Protein AF-A0A0K2JAS0-F1 (afdb_monomer_lite)

Secondary structure (DSSP, 8-state):
-HHHHHHHHHHHHHHHHHHHHHHHHHHHHHHTT-HHHHHHHHHHHHHH-THHHHT--HHHHHHHHHHHHHHHHHHHHHHHHS-HHHHHHHHHHHHHHHHHHHT-GGGGGT--TTTS--HHHHHHHHHHHHHHHHHHHHHTT-TTHHHHHHHHHHHHHHHHHHHTS--SSS-HHHHHHHHHHHHHHHHHHHHHHHHH-

Structure (mmCIF, N/CA/C/O backbone):
data_AF-A0A0K2JAS0-F1
#
_entry.id   AF-A0A0K2JAS0-F1
#
loop_
_atom_site.group_PDB
_atom_site.id
_atom_site.type_symbol
_atom_site.label_atom_id
_atom_si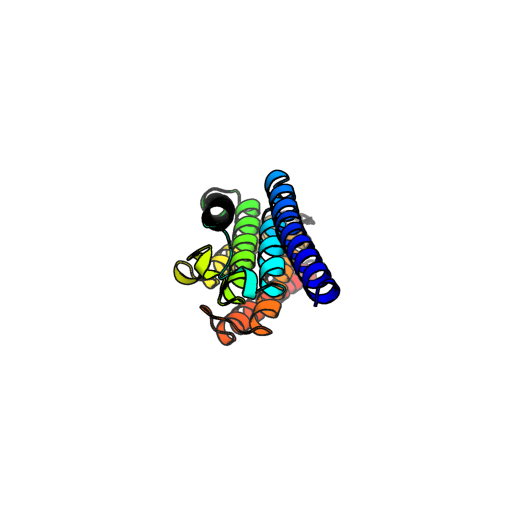te.label_alt_id
_atom_site.label_comp_id
_atom_site.label_asym_id
_atom_site.label_entity_id
_atom_site.label_seq_id
_atom_site.pdbx_PDB_ins_code
_atom_site.Cartn_x
_atom_site.Cartn_y
_atom_site.Cartn_z
_atom_site.occupancy
_atom_site.B_iso_or_equiv
_atom_site.auth_seq_id
_atom_site.auth_comp_id
_atom_site.auth_asym_id
_atom_site.auth_atom_id
_atom_site.pdbx_PDB_model_num
ATOM 1 N N . MET A 1 1 ? -15.726 -18.376 45.178 1.00 48.34 1 MET A N 1
ATOM 2 C CA . MET A 1 1 ? -16.004 -17.148 44.386 1.00 48.34 1 MET A CA 1
ATOM 3 C C . MET A 1 1 ? -14.850 -16.141 44.365 1.00 48.34 1 MET A C 1
ATOM 5 O O . MET A 1 1 ? -14.506 -15.683 43.282 1.00 48.34 1 MET A O 1
ATOM 9 N N . LEU A 1 2 ? -14.197 -15.838 45.497 1.00 49.62 2 LEU A N 1
ATOM 10 C CA . LEU A 1 2 ? -13.133 -14.818 45.586 1.00 49.62 2 LEU A CA 1
ATOM 11 C C . LEU A 1 2 ? -11.928 -15.048 44.638 1.00 49.62 2 LEU A C 1
ATOM 13 O O . LEU A 1 2 ? -11.416 -14.098 44.053 1.00 49.62 2 LEU A O 1
ATOM 17 N N . ASN A 1 3 ? -11.516 -16.304 44.415 1.00 57.84 3 ASN A N 1
ATOM 18 C CA . ASN A 1 3 ? -10.406 -16.638 43.505 1.00 57.84 3 ASN A CA 1
ATOM 19 C C . ASN A 1 3 ? -10.750 -16.501 42.011 1.00 57.84 3 ASN A C 1
ATOM 21 O O . ASN A 1 3 ? -9.871 -16.179 41.217 1.00 57.84 3 ASN A O 1
ATOM 25 N N . HIS A 1 4 ? -12.013 -16.702 41.621 1.00 54.78 4 HIS A N 1
ATOM 26 C CA . HIS A 1 4 ? -12.454 -16.481 40.238 1.00 54.78 4 HIS A CA 1
ATOM 27 C C . HIS A 1 4 ? -12.547 -14.987 39.915 1.00 54.78 4 HIS A C 1
ATOM 29 O O . HIS A 1 4 ? -12.099 -14.568 38.852 1.00 54.78 4 HIS A O 1
ATOM 35 N N . LEU A 1 5 ? -13.039 -14.177 40.859 1.00 58.44 5 LEU A N 1
ATOM 36 C CA . LEU A 1 5 ? -13.116 -12.723 40.715 1.00 58.44 5 LEU A CA 1
ATOM 37 C C . LEU A 1 5 ? -11.718 -12.083 40.637 1.00 58.44 5 LEU A C 1
ATOM 39 O O . LEU A 1 5 ? -11.474 -11.255 39.766 1.00 58.44 5 LEU A O 1
ATOM 43 N N . LYS A 1 6 ? -10.764 -12.528 41.470 1.00 51.03 6 LYS A N 1
ATOM 44 C CA . LYS A 1 6 ? -9.360 -12.078 41.403 1.00 51.03 6 LYS A CA 1
ATOM 45 C C . LYS A 1 6 ? -8.682 -12.449 40.079 1.00 51.03 6 LYS A C 1
ATOM 47 O O . LYS A 1 6 ? -8.005 -11.607 39.498 1.00 51.03 6 LYS A O 1
ATOM 52 N N . LYS A 1 7 ? -8.895 -13.670 39.569 1.00 51.53 7 LYS A N 1
ATOM 53 C CA . LYS A 1 7 ? -8.383 -14.091 38.250 1.00 51.53 7 LYS A CA 1
ATOM 54 C C . LYS A 1 7 ? -9.006 -13.288 37.104 1.00 51.53 7 LYS A C 1
ATOM 56 O O . LYS A 1 7 ? -8.285 -12.903 36.193 1.00 51.53 7 LYS A O 1
ATOM 61 N N . ALA A 1 8 ? -10.305 -12.993 37.169 1.00 61.09 8 ALA A N 1
ATOM 62 C CA . ALA A 1 8 ? -10.992 -12.175 36.171 1.00 61.09 8 ALA A CA 1
ATOM 63 C C . ALA A 1 8 ? -10.500 -10.717 36.173 1.00 61.09 8 ALA A C 1
ATOM 65 O O . ALA A 1 8 ? -10.225 -10.168 35.113 1.00 61.09 8 ALA A O 1
ATOM 66 N N . ILE A 1 9 ? -10.310 -10.108 37.349 1.00 63.00 9 ILE A N 1
ATOM 67 C CA . ILE A 1 9 ? -9.763 -8.746 37.482 1.00 63.00 9 ILE A CA 1
ATOM 68 C C . ILE A 1 9 ? -8.321 -8.681 36.964 1.00 63.00 9 ILE A C 1
ATOM 70 O O . ILE A 1 9 ? -7.977 -7.761 36.224 1.00 63.00 9 ILE A O 1
ATOM 74 N N . LEU A 1 10 ? -7.491 -9.676 37.295 1.00 51.66 10 LEU A N 1
ATOM 75 C CA . LEU A 1 10 ? -6.112 -9.757 36.818 1.00 51.66 10 LEU A CA 1
ATOM 76 C C . LEU A 1 10 ? -6.061 -9.927 35.291 1.00 51.66 10 LEU A C 1
ATOM 78 O O . LEU A 1 10 ? -5.318 -9.219 34.619 1.00 51.66 10 LEU A O 1
ATOM 82 N N . PHE A 1 11 ? -6.908 -10.795 34.731 1.00 55.78 11 PHE A N 1
ATOM 83 C CA . PHE A 1 11 ? -7.045 -10.979 33.284 1.00 55.78 11 PHE A CA 1
ATOM 84 C C . PHE A 1 11 ? -7.525 -9.700 32.577 1.00 55.78 11 PHE A C 1
ATOM 86 O O . PHE A 1 11 ? -6.988 -9.338 31.533 1.00 55.78 11 PHE A O 1
ATOM 93 N N . CYS A 1 12 ? -8.472 -8.964 33.168 1.00 53.50 12 CYS A N 1
ATOM 94 C CA . CYS A 1 12 ? -8.924 -7.669 32.656 1.00 53.50 12 CYS A CA 1
ATOM 95 C C . CYS A 1 12 ? -7.821 -6.600 32.696 1.00 53.50 12 CYS A C 1
ATOM 97 O O . CYS A 1 12 ? -7.673 -5.863 31.724 1.00 53.50 12 CYS A O 1
ATOM 99 N N . LEU A 1 13 ? -7.024 -6.531 33.769 1.00 49.91 13 LEU A N 1
ATOM 100 C CA . LEU A 1 13 ? -5.880 -5.617 33.873 1.00 49.91 13 LEU A CA 1
ATOM 101 C C . LEU A 1 13 ? -4.808 -5.943 32.824 1.00 49.91 13 LEU A C 1
ATOM 103 O O . LEU A 1 13 ? -4.402 -5.050 32.083 1.00 49.91 13 LEU A O 1
ATOM 107 N N . PHE A 1 14 ? -4.425 -7.215 32.669 1.00 44.94 14 PHE A N 1
ATOM 108 C CA . PHE A 1 14 ? -3.507 -7.640 31.603 1.00 44.94 14 PHE A CA 1
ATOM 109 C C . PHE A 1 14 ? -4.054 -7.310 30.207 1.00 44.94 14 PHE A C 1
ATOM 111 O O . PHE A 1 14 ? -3.329 -6.783 29.366 1.00 44.94 14 PHE A O 1
ATOM 118 N N . ALA A 1 15 ? -5.352 -7.514 29.976 1.00 49.88 15 ALA A N 1
ATOM 119 C CA . ALA A 1 15 ? -6.003 -7.164 28.717 1.00 49.88 15 ALA A CA 1
ATOM 120 C C . ALA A 1 15 ? -6.113 -5.647 28.467 1.00 49.88 15 ALA A C 1
ATOM 122 O O . ALA A 1 15 ? -6.469 -5.261 27.355 1.00 49.88 15 ALA A O 1
ATOM 123 N N . ILE A 1 16 ? -5.875 -4.784 29.463 1.00 48.84 16 ILE A N 1
ATOM 124 C CA . ILE A 1 16 ? -5.769 -3.323 29.295 1.00 48.84 16 ILE A CA 1
ATOM 125 C C . ILE A 1 16 ? -4.317 -2.932 28.974 1.00 48.84 16 ILE A C 1
ATOM 127 O O . ILE A 1 16 ? -4.107 -2.144 28.054 1.00 48.84 16 ILE A O 1
ATOM 131 N N . PHE A 1 17 ? -3.326 -3.539 29.639 1.00 49.31 17 PHE A N 1
ATOM 132 C CA . PHE A 1 17 ? -1.896 -3.313 29.360 1.00 49.31 17 PHE A CA 1
ATOM 133 C C . PHE A 1 17 ? -1.468 -3.756 27.950 1.00 49.31 17 PHE A C 1
ATOM 135 O O . PHE A 1 17 ? -0.594 -3.142 27.339 1.00 49.31 17 PHE A O 1
ATOM 142 N N . ILE A 1 18 ? -2.093 -4.798 27.395 1.00 54.06 18 ILE A N 1
ATOM 143 C CA . ILE A 1 18 ? -1.781 -5.268 26.034 1.00 54.06 18 ILE A CA 1
ATOM 144 C C . ILE A 1 18 ? -2.256 -4.259 24.970 1.00 54.06 18 ILE A C 1
ATOM 146 O O . ILE A 1 18 ? -1.552 -4.044 23.983 1.00 54.06 18 ILE A O 1
ATOM 150 N N . VAL A 1 19 ? -3.398 -3.588 25.195 1.00 57.75 19 VAL A N 1
ATOM 151 C CA . VAL A 1 19 ? -3.925 -2.545 24.289 1.00 57.75 19 VAL A CA 1
ATOM 152 C C . VAL A 1 19 ? -2.960 -1.370 24.202 1.00 57.75 19 VAL A C 1
ATOM 154 O O . VAL A 1 19 ? -2.642 -0.908 23.108 1.00 57.75 19 VAL A O 1
ATOM 157 N N . SER A 1 20 ? -2.480 -0.898 25.357 1.00 65.62 20 SER A N 1
ATOM 158 C CA . SER A 1 20 ? -1.577 0.249 25.401 1.00 65.62 20 SER A CA 1
ATOM 159 C C . SER A 1 20 ? -0.238 -0.076 24.748 1.00 65.62 20 SER A C 1
ATOM 161 O O . SER A 1 20 ? 0.267 0.744 23.995 1.00 65.62 20 SER A O 1
ATOM 163 N N . CYS A 1 21 ? 0.299 -1.284 24.946 1.00 77.56 21 CYS A N 1
ATOM 164 C CA . CYS A 1 21 ? 1.611 -1.653 24.416 1.00 77.56 21 CYS A CA 1
ATOM 165 C C . CYS A 1 21 ? 1.645 -1.738 22.879 1.00 77.56 21 CYS A C 1
ATOM 167 O O . CYS A 1 21 ? 2.598 -1.273 22.256 1.00 77.56 21 CYS A O 1
ATOM 169 N N . ALA A 1 22 ? 0.624 -2.320 22.238 1.00 83.31 22 ALA A N 1
ATOM 170 C CA . ALA A 1 22 ? 0.594 -2.410 20.776 1.00 83.31 22 ALA A CA 1
ATOM 171 C C . ALA A 1 22 ? 0.413 -1.032 20.120 1.00 83.31 22 ALA A C 1
ATOM 173 O O . ALA A 1 22 ? 1.134 -0.695 19.180 1.00 83.31 22 ALA A O 1
ATOM 174 N N . LEU A 1 23 ? -0.495 -0.207 20.652 1.00 84.56 23 LEU A N 1
ATOM 175 C CA . LEU A 1 23 ? -0.713 1.150 20.148 1.00 84.56 23 LEU A CA 1
ATOM 176 C C . LEU A 1 23 ? 0.491 2.067 20.415 1.00 84.56 23 LEU A C 1
ATOM 178 O O . LEU A 1 23 ? 0.818 2.898 19.574 1.00 84.56 23 LEU A O 1
ATOM 182 N N . GLU A 1 24 ? 1.205 1.880 21.525 1.00 88.69 24 GLU A N 1
ATOM 183 C CA . GLU A 1 24 ? 2.462 2.581 21.819 1.00 88.69 24 GLU A CA 1
ATOM 184 C C . GLU A 1 24 ? 3.589 2.185 20.851 1.00 88.69 24 GLU A C 1
ATOM 186 O O . GLU A 1 24 ? 4.351 3.038 20.385 1.00 88.69 24 GLU A O 1
ATOM 191 N N . LYS A 1 25 ? 3.670 0.903 20.471 1.00 93.06 25 LYS A N 1
ATOM 192 C CA . LYS A 1 25 ? 4.590 0.446 19.418 1.00 93.06 25 LYS A CA 1
ATOM 193 C C . LYS A 1 25 ? 4.246 1.071 18.067 1.00 93.06 25 LYS A C 1
ATOM 195 O O . LYS A 1 25 ? 5.147 1.548 17.382 1.00 93.06 25 LYS A O 1
ATOM 200 N N . ALA A 1 26 ? 2.964 1.126 17.706 1.00 93.88 26 ALA A N 1
ATOM 201 C CA . ALA A 1 26 ? 2.525 1.807 16.489 1.00 93.88 26 ALA A CA 1
ATOM 202 C C . ALA A 1 26 ? 2.872 3.308 16.513 1.00 93.88 26 ALA A C 1
ATOM 204 O O . ALA A 1 26 ? 3.346 3.842 15.509 1.00 93.88 26 ALA A O 1
ATOM 205 N N . GLU A 1 27 ? 2.699 3.978 17.657 1.00 92.44 27 GLU A N 1
ATOM 206 C CA . GLU A 1 27 ? 3.143 5.362 17.907 1.00 92.44 27 GLU A CA 1
ATOM 207 C C . GLU A 1 27 ? 4.639 5.537 17.665 1.00 92.44 27 GLU A C 1
ATOM 209 O O . GLU A 1 27 ? 5.077 6.473 17.000 1.00 92.44 27 GLU A O 1
ATOM 214 N N . THR A 1 28 ? 5.425 4.612 18.207 1.00 95.31 28 THR A N 1
ATOM 215 C CA . THR A 1 28 ? 6.880 4.647 18.116 1.00 95.31 28 THR A CA 1
ATOM 216 C C . THR A 1 28 ? 7.331 4.544 16.663 1.00 95.31 28 THR A C 1
ATOM 218 O O . THR A 1 28 ? 8.174 5.321 16.223 1.00 95.31 28 THR A O 1
ATOM 221 N N . GLU A 1 29 ? 6.743 3.628 15.892 1.00 97.81 29 GLU A N 1
ATOM 222 C CA . GLU A 1 29 ? 7.049 3.487 14.467 1.00 97.81 29 GLU A CA 1
ATOM 223 C C . GLU A 1 29 ? 6.576 4.696 13.651 1.00 97.81 29 GLU A C 1
ATOM 225 O O . GLU A 1 29 ? 7.301 5.150 12.768 1.00 97.81 29 GLU A O 1
ATOM 230 N N . TYR A 1 30 ? 5.428 5.291 13.995 1.00 95.06 30 TYR A N 1
ATOM 231 C CA . TYR A 1 30 ? 4.977 6.548 13.391 1.00 95.06 30 TYR A CA 1
ATOM 232 C C . TYR A 1 30 ? 6.001 7.673 13.595 1.00 95.06 30 TYR A C 1
ATOM 234 O O . TYR A 1 30 ? 6.429 8.297 12.628 1.00 95.06 30 TYR A O 1
ATOM 242 N N . LYS A 1 31 ? 6.458 7.889 14.836 1.00 94.50 31 LYS A N 1
ATOM 243 C CA . LYS A 1 31 ? 7.455 8.922 15.171 1.00 94.50 31 LYS A CA 1
ATOM 244 C C . LYS A 1 31 ? 8.805 8.717 14.481 1.00 94.50 31 LYS A C 1
ATOM 246 O O . LYS A 1 31 ? 9.505 9.691 14.233 1.00 94.50 31 LYS A O 1
ATOM 251 N N . LYS A 1 32 ? 9.169 7.472 14.163 1.00 97.12 32 LYS A N 1
ATOM 252 C CA . LYS A 1 32 ? 10.386 7.139 13.401 1.00 97.12 32 LYS A CA 1
ATOM 253 C C . LYS A 1 32 ? 10.243 7.343 11.887 1.00 97.12 32 LYS A C 1
ATOM 255 O O . LYS A 1 32 ? 11.222 7.164 11.174 1.00 97.12 32 LYS A O 1
ATOM 260 N N . GLY A 1 33 ? 9.047 7.658 11.383 1.00 93.12 33 GLY A N 1
ATOM 261 C CA . GLY A 1 33 ? 8.763 7.712 9.944 1.00 93.12 33 GLY A CA 1
ATOM 262 C C . GLY A 1 33 ? 8.461 6.348 9.310 1.00 93.12 33 GLY A C 1
ATOM 263 O O . GLY A 1 33 ? 8.251 6.256 8.101 1.00 93.12 33 GLY A O 1
ATOM 264 N N . ASN A 1 34 ? 8.373 5.277 10.105 1.00 96.81 34 A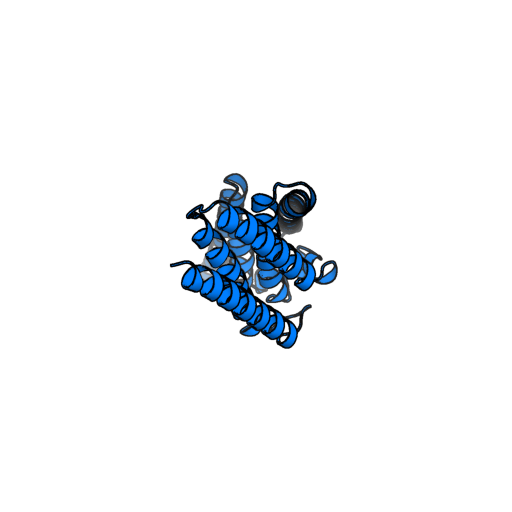SN A N 1
ATOM 265 C CA . ASN A 1 34 ? 8.047 3.926 9.643 1.00 96.81 34 ASN A CA 1
ATOM 266 C C . ASN A 1 34 ? 6.525 3.757 9.495 1.00 96.81 34 ASN A C 1
ATOM 268 O O . ASN A 1 34 ? 5.888 2.915 10.134 1.00 96.81 34 ASN A O 1
ATOM 272 N N . TYR A 1 35 ? 5.919 4.581 8.643 1.00 97.75 35 TYR A N 1
ATOM 273 C CA . TYR A 1 35 ? 4.468 4.763 8.583 1.00 97.75 35 TYR A CA 1
ATOM 274 C C . TYR A 1 35 ? 3.681 3.498 8.232 1.00 97.75 35 TYR A C 1
ATOM 276 O O . TYR A 1 35 ? 2.691 3.192 8.893 1.00 97.75 35 TYR A O 1
ATOM 284 N N . ILE A 1 36 ? 4.135 2.714 7.247 1.00 97.94 36 ILE A N 1
ATOM 285 C CA . ILE A 1 36 ? 3.477 1.437 6.916 1.00 97.94 36 ILE A CA 1
ATOM 286 C C . ILE A 1 36 ? 3.497 0.496 8.113 1.00 97.94 36 ILE A C 1
ATOM 288 O O . ILE A 1 36 ? 2.477 -0.113 8.425 1.00 97.94 36 ILE A O 1
ATOM 292 N N . LYS A 1 37 ? 4.623 0.431 8.832 1.00 97.81 37 LYS A N 1
ATOM 293 C CA . LYS A 1 37 ? 4.740 -0.444 9.995 1.00 97.81 37 LYS A CA 1
ATOM 294 C C . LYS A 1 37 ? 3.812 -0.009 11.128 1.00 97.81 37 LYS A C 1
ATOM 296 O O . LYS A 1 37 ? 3.234 -0.855 11.802 1.00 97.81 37 LYS A O 1
ATOM 301 N N . SER A 1 38 ? 3.622 1.299 11.300 1.00 97.50 38 SER A N 1
ATOM 302 C CA . SER A 1 38 ? 2.639 1.849 12.238 1.00 97.50 38 SER A CA 1
ATOM 303 C C . SER A 1 38 ? 1.207 1.390 11.918 1.00 97.50 38 SER A C 1
ATOM 305 O O . SER A 1 38 ? 0.491 0.931 12.814 1.00 97.50 38 SER A O 1
ATOM 307 N N . ILE A 1 39 ? 0.805 1.434 10.640 1.00 97.69 39 ILE A N 1
ATOM 308 C CA . ILE A 1 39 ? -0.506 0.939 10.186 1.00 97.69 39 ILE A CA 1
ATOM 309 C C . ILE A 1 39 ? -0.620 -0.572 10.410 1.00 97.69 39 ILE A C 1
ATOM 311 O O . ILE A 1 39 ? -1.602 -1.017 10.998 1.00 97.69 39 ILE A O 1
ATOM 315 N N . GLU A 1 40 ? 0.386 -1.354 10.007 1.00 97.12 40 GLU A N 1
ATOM 316 C CA . GLU A 1 40 ? 0.404 -2.812 10.191 1.00 97.12 40 GLU A CA 1
ATOM 317 C C . GLU A 1 40 ? 0.217 -3.203 11.659 1.00 97.12 40 GLU A C 1
ATOM 319 O O . GLU A 1 40 ? -0.697 -3.961 11.962 1.00 97.12 40 GLU A O 1
ATOM 324 N N . ILE A 1 41 ? 1.008 -2.634 12.577 1.00 95.69 41 ILE A N 1
ATOM 325 C CA . ILE A 1 41 ? 0.908 -2.935 14.016 1.00 95.69 41 ILE A CA 1
ATOM 326 C C . ILE A 1 41 ? -0.486 -2.590 14.549 1.00 95.69 41 ILE A C 1
ATOM 328 O O . ILE A 1 41 ? -1.066 -3.352 15.324 1.00 95.69 41 ILE A O 1
ATOM 332 N N . THR A 1 42 ? -1.036 -1.447 14.130 1.00 94.69 42 THR A N 1
ATOM 333 C CA . THR A 1 42 ? -2.378 -1.022 14.545 1.00 94.69 42 THR A CA 1
ATOM 334 C C . THR A 1 42 ? -3.436 -2.012 14.065 1.00 94.69 42 THR A C 1
ATOM 336 O O . THR A 1 42 ? -4.294 -2.426 14.842 1.00 94.69 42 THR A O 1
ATOM 339 N N . LEU A 1 43 ? -3.375 -2.422 12.797 1.00 95.19 43 LEU A N 1
ATOM 340 C CA . LEU A 1 43 ? -4.334 -3.357 12.221 1.00 95.19 43 LEU A CA 1
ATOM 341 C C . LEU A 1 43 ? -4.190 -4.761 12.825 1.00 95.19 43 LEU A C 1
ATOM 343 O O . LEU A 1 43 ? -5.191 -5.306 13.278 1.00 95.19 43 LEU A O 1
ATOM 347 N N . GLU A 1 44 ? -2.975 -5.302 12.933 1.00 93.75 44 GLU A N 1
ATOM 348 C CA . GLU A 1 44 ? -2.684 -6.610 13.548 1.00 93.75 44 GLU A CA 1
ATOM 349 C C . GLU A 1 44 ? -3.190 -6.702 14.997 1.00 93.75 44 GLU A C 1
ATOM 351 O O . GLU A 1 44 ? -3.684 -7.744 15.448 1.00 93.75 44 GLU A O 1
ATOM 356 N N . TYR A 1 45 ? -3.112 -5.592 15.735 1.00 90.81 45 TYR A N 1
ATOM 357 C CA . TYR A 1 45 ? -3.673 -5.510 17.075 1.00 90.81 45 TYR A CA 1
ATOM 358 C C . TYR A 1 45 ? -5.194 -5.748 17.070 1.00 90.81 45 TYR A C 1
ATOM 360 O O . TYR A 1 45 ? -5.688 -6.556 17.859 1.00 90.81 45 TYR A O 1
ATOM 368 N N . PHE A 1 46 ? -5.945 -5.118 16.162 1.00 91.25 46 PHE A N 1
ATOM 369 C CA . PHE A 1 46 ? -7.398 -5.312 16.076 1.00 91.25 46 PHE A CA 1
ATOM 370 C C . PHE A 1 46 ? -7.810 -6.634 15.415 1.00 91.25 46 PHE A C 1
ATOM 372 O O . PHE A 1 46 ? -8.855 -7.167 15.788 1.00 91.25 46 PHE A O 1
ATOM 379 N N . ASP A 1 47 ? -6.978 -7.212 14.540 1.00 90.00 47 ASP A N 1
ATOM 380 C CA . ASP A 1 47 ? -7.193 -8.559 13.991 1.00 90.00 47 ASP A CA 1
ATOM 381 C C . ASP A 1 47 ? -7.269 -9.598 15.122 1.00 90.00 47 ASP A C 1
ATOM 383 O O . ASP A 1 47 ? -8.125 -10.482 15.135 1.00 90.00 47 ASP A O 1
ATOM 387 N N . THR A 1 48 ? -6.384 -9.461 16.112 1.00 85.69 48 THR A N 1
ATOM 388 C CA . THR A 1 48 ? -6.269 -10.380 17.255 1.00 85.69 48 THR A CA 1
ATOM 389 C C . THR A 1 48 ? -7.168 -10.004 18.438 1.00 85.69 48 THR A C 1
ATOM 391 O O . THR A 1 48 ? -7.429 -10.836 19.307 1.00 85.69 48 THR A O 1
ATOM 394 N N . HIS A 1 49 ? -7.691 -8.774 18.464 1.00 83.38 49 HIS A N 1
ATOM 395 C CA . HIS A 1 49 ? -8.492 -8.232 19.564 1.00 83.38 49 HIS A CA 1
ATOM 396 C C . HIS A 1 49 ? -9.805 -7.606 19.076 1.00 83.38 49 HIS A C 1
ATOM 398 O O . HIS A 1 49 ? -10.189 -6.529 19.529 1.00 83.38 49 HIS A O 1
ATOM 404 N N . ASN A 1 50 ? -10.540 -8.277 18.187 1.00 71.94 50 ASN A N 1
ATOM 405 C CA . ASN A 1 50 ? -11.766 -7.741 17.575 1.00 71.94 50 ASN A CA 1
ATOM 406 C C . ASN A 1 50 ? -12.807 -7.191 18.582 1.00 71.94 50 ASN A C 1
ATOM 408 O O . ASN A 1 50 ? -13.422 -6.156 18.334 1.00 71.94 50 ASN A O 1
ATOM 412 N N . LYS A 1 51 ? -12.952 -7.801 19.769 1.00 73.88 51 LYS A N 1
ATOM 413 C CA . LYS A 1 51 ? -13.830 -7.322 20.857 1.00 73.88 51 LYS A CA 1
ATOM 414 C C . LYS A 1 51 ? -13.428 -5.948 21.400 1.00 73.88 51 LYS A C 1
ATOM 416 O O . LYS A 1 51 ? -14.255 -5.260 21.985 1.00 73.88 51 LYS A O 1
ATOM 421 N N . LYS A 1 52 ? -12.167 -5.544 21.227 1.00 76.19 52 LYS A N 1
ATOM 422 C CA . LYS A 1 52 ? -11.663 -4.226 21.628 1.00 76.19 52 LYS A CA 1
ATOM 423 C C . LYS A 1 52 ? -12.051 -3.128 20.648 1.00 76.19 52 LYS A C 1
ATOM 425 O O . LYS A 1 52 ? -11.977 -1.966 21.022 1.00 76.19 52 LYS A O 1
ATOM 430 N N . LEU A 1 53 ? -12.488 -3.469 19.436 1.00 79.50 53 LEU A N 1
ATOM 431 C CA . LEU A 1 53 ? -12.944 -2.491 18.453 1.00 79.50 53 LEU A CA 1
ATOM 432 C C . LEU A 1 53 ? -14.205 -1.755 18.937 1.00 79.50 53 LEU A C 1
ATOM 434 O O . LEU A 1 53 ? -14.290 -0.533 18.844 1.00 79.50 53 LEU A O 1
ATOM 438 N N . SER A 1 54 ? -15.163 -2.487 19.516 1.00 75.69 54 SER A N 1
ATOM 439 C CA . SER A 1 54 ? -16.389 -1.903 20.074 1.00 75.69 54 SER A CA 1
ATOM 440 C C . SER A 1 54 ? -16.150 -1.165 21.393 1.00 75.69 54 SER A C 1
ATOM 442 O O . SER A 1 54 ? -16.908 -0.261 21.730 1.00 75.69 54 SER A O 1
ATOM 444 N N . SER A 1 55 ? -15.087 -1.515 22.123 1.00 82.31 55 SER A N 1
ATOM 445 C CA . SER A 1 55 ? -14.742 -0.920 23.418 1.00 82.31 55 SER A CA 1
ATOM 446 C C . SER A 1 55 ? -13.567 0.064 23.358 1.00 82.31 55 SER A C 1
ATOM 448 O O . SER A 1 55 ? -13.010 0.402 24.405 1.00 82.31 55 SER A O 1
ATOM 450 N N . ILE A 1 56 ? -13.113 0.456 22.163 1.00 83.94 56 ILE A N 1
ATOM 451 C CA . ILE A 1 56 ? -12.027 1.427 22.016 1.00 83.94 56 ILE A CA 1
ATOM 452 C C . ILE A 1 56 ? -12.491 2.783 22.550 1.00 83.94 56 ILE A C 1
ATOM 454 O O . ILE A 1 56 ? -13.617 3.211 22.285 1.00 83.94 56 ILE A O 1
ATOM 458 N N . LYS A 1 57 ? -11.632 3.473 23.307 1.00 84.75 57 LYS A N 1
ATOM 459 C CA . LYS A 1 57 ? -11.956 4.818 23.787 1.00 84.75 57 LYS A CA 1
ATOM 460 C C . LYS A 1 57 ? -12.065 5.770 22.588 1.00 84.75 57 LYS A C 1
ATOM 462 O O . LYS A 1 57 ? -11.214 5.685 21.700 1.00 84.75 57 LYS A O 1
ATOM 467 N N . PRO A 1 58 ? -13.029 6.710 22.574 1.00 87.56 58 PRO A N 1
ATOM 468 C CA . PRO A 1 58 ? -13.167 7.685 21.490 1.00 87.56 58 PRO A CA 1
ATOM 469 C C . PRO A 1 58 ? -11.854 8.403 21.155 1.00 87.56 58 PRO A C 1
ATOM 471 O O . PRO A 1 58 ? -11.436 8.393 20.005 1.00 87.56 58 PRO A O 1
ATOM 474 N N . LYS A 1 59 ? -11.125 8.871 22.177 1.00 85.75 59 LYS A N 1
ATOM 475 C CA . LYS A 1 59 ? -9.818 9.526 22.018 1.00 85.75 59 LYS A CA 1
ATOM 476 C C . LYS A 1 59 ? -8.767 8.651 21.320 1.00 85.75 59 LYS A C 1
ATOM 478 O O . LYS A 1 59 ? -7.991 9.148 20.512 1.00 85.75 59 LYS A O 1
ATOM 483 N N . ASP A 1 60 ? -8.726 7.354 21.625 1.00 86.12 60 ASP A N 1
ATOM 484 C CA . ASP A 1 60 ? -7.770 6.437 20.991 1.00 86.12 60 ASP A CA 1
ATOM 485 C C . ASP A 1 60 ? -8.154 6.191 19.524 1.00 86.12 60 ASP A C 1
ATOM 487 O O . ASP A 1 60 ? -7.285 6.142 18.656 1.00 86.12 60 ASP A O 1
ATOM 491 N N . ARG A 1 61 ? -9.460 6.099 19.230 1.00 89.62 61 ARG A N 1
ATOM 492 C CA . ARG A 1 61 ? -9.976 5.991 17.857 1.00 89.62 61 ARG A CA 1
ATOM 493 C C . ARG A 1 61 ? -9.657 7.236 17.035 1.00 89.62 61 ARG A C 1
ATOM 495 O O . ARG A 1 61 ? -9.172 7.100 15.915 1.00 89.62 61 ARG A O 1
ATOM 502 N N . GLU A 1 62 ? -9.917 8.420 17.580 1.00 90.12 62 GLU A N 1
ATOM 503 C CA . GLU A 1 62 ? -9.607 9.708 16.947 1.00 90.12 62 GLU A CA 1
ATOM 504 C C . GLU A 1 62 ? -8.114 9.808 16.631 1.00 90.12 62 GLU A C 1
ATOM 506 O O . GLU A 1 62 ? -7.752 10.086 15.495 1.00 90.12 62 GLU A O 1
ATOM 511 N N . ASN A 1 63 ? -7.251 9.455 17.587 1.00 90.44 63 ASN A N 1
ATOM 512 C CA . ASN A 1 63 ? -5.802 9.469 17.403 1.00 90.44 63 ASN A CA 1
ATOM 513 C C . ASN A 1 63 ? -5.328 8.497 16.303 1.00 90.44 63 ASN A C 1
ATOM 515 O O . ASN A 1 63 ? -4.480 8.840 15.480 1.00 90.44 63 ASN A O 1
ATOM 519 N N . ILE A 1 64 ? -5.877 7.279 16.251 1.00 93.88 64 ILE A N 1
ATOM 520 C CA . ILE A 1 64 ? -5.574 6.332 15.163 1.00 93.88 64 ILE A CA 1
ATOM 521 C C . ILE A 1 64 ? -6.031 6.901 13.815 1.00 93.88 64 ILE A C 1
ATOM 523 O O . ILE A 1 64 ? -5.276 6.857 12.844 1.00 93.88 64 ILE A O 1
ATOM 527 N N . SER A 1 65 ? -7.243 7.456 13.765 1.00 95.69 65 SER A N 1
ATOM 528 C CA . SER A 1 65 ? -7.835 8.012 12.543 1.00 95.69 65 SER A CA 1
ATOM 529 C C . SER A 1 65 ? -7.021 9.197 12.018 1.00 95.69 65 SER A C 1
ATOM 531 O O . SER A 1 65 ? -6.697 9.249 10.833 1.00 95.69 65 SER A O 1
ATOM 533 N N . GLU A 1 66 ? -6.616 10.106 12.908 1.00 95.31 66 GLU A N 1
ATOM 534 C CA . GLU A 1 66 ? -5.751 11.245 12.595 1.00 95.31 66 GLU A CA 1
ATOM 535 C C . GLU A 1 66 ? -4.398 10.783 12.043 1.00 95.31 66 GLU A C 1
ATOM 537 O O . GLU A 1 66 ? -3.953 11.262 11.001 1.00 95.31 66 GLU A O 1
ATOM 542 N N . LYS A 1 67 ? -3.761 9.790 12.674 1.00 96.12 67 LYS A N 1
ATOM 543 C CA . LYS A 1 67 ? -2.500 9.238 12.162 1.00 96.12 67 LYS A CA 1
ATOM 544 C C . LYS A 1 67 ? -2.647 8.595 10.796 1.00 96.12 67 LYS A C 1
ATOM 546 O O . LYS A 1 67 ? -1.806 8.824 9.931 1.00 96.12 67 LYS A O 1
ATOM 551 N N . PHE A 1 68 ? -3.683 7.784 10.596 1.00 98.00 68 PHE A N 1
ATOM 552 C CA . PHE A 1 68 ? -3.932 7.150 9.303 1.00 98.00 68 PHE A CA 1
ATOM 553 C C . PHE A 1 68 ? -4.122 8.220 8.228 1.00 98.00 68 PHE A C 1
ATOM 555 O O . PHE A 1 68 ? -3.496 8.135 7.172 1.00 98.00 68 PHE A O 1
ATOM 562 N N . LEU A 1 69 ? -4.905 9.261 8.521 1.00 97.94 69 LEU A N 1
ATOM 563 C CA . LEU A 1 69 ? -5.095 10.404 7.634 1.00 97.94 69 LEU A CA 1
ATOM 564 C C . LEU A 1 69 ? -3.771 11.115 7.317 1.00 97.94 69 LEU A C 1
ATOM 566 O O . LEU A 1 69 ? -3.486 11.358 6.147 1.00 97.94 69 LEU A O 1
ATOM 570 N N . ASN A 1 70 ? -2.942 11.393 8.323 1.00 97.75 70 ASN A N 1
ATOM 571 C CA . ASN A 1 70 ? -1.648 12.052 8.140 1.00 97.75 70 ASN A CA 1
ATOM 572 C C . ASN A 1 70 ? -0.703 11.226 7.256 1.00 97.75 70 ASN A C 1
ATOM 574 O O . ASN A 1 70 ? -0.104 11.769 6.329 1.00 97.75 70 ASN A O 1
ATOM 578 N N . ILE A 1 71 ? -0.611 9.912 7.488 1.00 98.50 71 ILE A N 1
ATOM 579 C CA . ILE A 1 71 ? 0.191 8.995 6.663 1.00 98.50 71 ILE A CA 1
ATOM 580 C C . ILE A 1 71 ? -0.315 8.984 5.215 1.00 98.50 71 ILE A C 1
ATOM 582 O O . ILE A 1 71 ? 0.475 9.094 4.276 1.00 98.50 71 ILE A O 1
ATOM 586 N N . ILE A 1 72 ? -1.630 8.851 5.025 1.00 98.62 72 ILE A N 1
ATOM 587 C CA . ILE A 1 72 ? -2.247 8.816 3.695 1.00 98.62 72 ILE A CA 1
ATOM 588 C C . ILE A 1 72 ? -1.984 10.131 2.956 1.00 98.62 72 ILE A C 1
ATOM 590 O O . ILE A 1 72 ? -1.555 10.102 1.805 1.00 98.62 72 ILE A O 1
ATOM 594 N N . ASN A 1 73 ? -2.193 11.275 3.607 1.00 98.44 73 ASN A N 1
ATOM 595 C CA . ASN A 1 73 ? -1.975 12.591 3.007 1.00 98.44 73 ASN A CA 1
ATOM 596 C C . ASN A 1 73 ? -0.502 12.833 2.677 1.00 98.44 73 ASN A C 1
ATOM 598 O O . ASN A 1 73 ? -0.203 13.377 1.617 1.00 98.44 73 ASN A O 1
ATOM 602 N N . HIS A 1 74 ? 0.415 12.382 3.535 1.00 98.00 74 HIS A N 1
ATOM 603 C CA . HIS A 1 74 ? 1.846 12.437 3.260 1.00 98.00 74 HIS A CA 1
ATOM 604 C C . HIS A 1 74 ? 2.189 11.717 1.948 1.00 98.00 74 HIS A C 1
ATOM 606 O O . HIS A 1 74 ? 2.816 12.309 1.069 1.00 98.00 74 HIS A O 1
ATOM 612 N N . TYR A 1 75 ? 1.728 10.474 1.773 1.00 98.56 75 TYR A N 1
ATOM 613 C CA . TYR A 1 75 ? 1.988 9.741 0.534 1.00 98.56 75 TYR A CA 1
ATOM 614 C C . TYR A 1 75 ? 1.215 10.299 -0.664 1.00 98.56 75 TYR A C 1
ATOM 616 O O . TYR A 1 75 ? 1.778 10.353 -1.749 1.00 98.56 75 TYR A O 1
ATOM 624 N N . LYS A 1 76 ? -0.023 10.783 -0.504 1.00 98.38 76 LYS A N 1
ATOM 625 C CA . LYS A 1 76 ? -0.737 11.468 -1.597 1.00 98.38 76 LYS A CA 1
ATOM 626 C C . LYS A 1 76 ? 0.030 12.688 -2.100 1.00 98.38 76 LYS A C 1
ATOM 628 O O . LYS A 1 76 ? 0.220 12.825 -3.302 1.00 98.38 76 LYS A O 1
ATOM 633 N N . ASN A 1 77 ? 0.541 13.513 -1.187 1.00 98.12 77 ASN A N 1
ATOM 634 C CA . ASN A 1 77 ? 1.342 14.676 -1.549 1.00 98.12 77 ASN A CA 1
ATOM 635 C C . ASN A 1 77 ? 2.620 14.281 -2.307 1.00 98.12 77 ASN A C 1
ATOM 637 O O . ASN A 1 77 ? 2.953 14.911 -3.303 1.00 98.12 77 ASN A O 1
ATOM 641 N N . LEU A 1 78 ? 3.319 13.223 -1.881 1.00 97.81 78 LEU A N 1
ATOM 642 C CA . LEU A 1 78 ? 4.493 12.721 -2.608 1.00 97.81 78 LEU A CA 1
ATOM 643 C C . LEU A 1 78 ? 4.130 12.130 -3.981 1.00 97.81 78 LEU A C 1
ATOM 645 O O . LEU A 1 78 ? 4.871 12.324 -4.941 1.00 97.81 78 LEU A O 1
ATOM 649 N N . ALA A 1 79 ? 2.990 11.445 -4.096 1.00 97.62 79 ALA A N 1
ATOM 650 C CA . ALA A 1 79 ? 2.507 10.894 -5.361 1.00 97.62 79 ALA A CA 1
ATOM 651 C C . ALA A 1 79 ? 2.157 11.990 -6.386 1.00 97.62 79 ALA A C 1
ATOM 653 O O . ALA A 1 79 ? 2.298 11.773 -7.589 1.00 97.62 79 ALA A O 1
ATOM 654 N N . GLU A 1 80 ? 1.740 13.166 -5.921 1.00 96.56 80 GLU A N 1
ATOM 655 C CA . GLU A 1 80 ? 1.407 14.314 -6.766 1.00 96.56 80 GLU A CA 1
ATOM 656 C C . GLU A 1 80 ? 2.643 15.174 -7.083 1.00 96.56 80 GLU A C 1
ATOM 658 O O . GLU A 1 80 ? 2.956 15.436 -8.249 1.00 96.56 80 GLU A O 1
ATOM 663 N N . ASN A 1 81 ? 3.401 15.537 -6.046 1.00 96.75 81 ASN A N 1
ATOM 664 C CA . ASN A 1 81 ? 4.404 16.603 -6.097 1.00 96.75 81 ASN A CA 1
ATOM 665 C C . ASN A 1 81 ? 5.861 16.113 -6.058 1.00 96.75 81 ASN A C 1
ATOM 667 O O . ASN A 1 81 ? 6.773 16.922 -6.216 1.00 96.75 81 ASN A O 1
ATOM 671 N N . GLY A 1 82 ? 6.103 14.818 -5.840 1.00 95.06 82 GLY A N 1
ATOM 672 C CA . GLY A 1 82 ? 7.453 14.259 -5.737 1.00 95.06 82 GLY A CA 1
ATOM 673 C C . GLY A 1 82 ? 8.193 14.122 -7.073 1.00 95.06 82 GLY A C 1
ATOM 674 O O . GLY A 1 82 ? 7.624 14.255 -8.162 1.00 95.06 82 GLY A O 1
ATOM 675 N N . THR A 1 83 ? 9.478 13.788 -6.980 1.00 94.00 83 THR A N 1
ATOM 676 C CA . THR A 1 83 ? 10.289 13.254 -8.086 1.00 94.00 83 THR A CA 1
ATOM 677 C C . THR A 1 83 ? 9.739 11.915 -8.583 1.00 94.00 83 THR A C 1
ATOM 679 O O . THR A 1 83 ? 8.934 11.277 -7.909 1.00 94.00 83 THR A O 1
ATOM 682 N N . ASP A 1 84 ? 10.190 11.436 -9.744 1.00 90.81 84 ASP A N 1
ATOM 683 C CA . ASP A 1 84 ? 9.718 10.156 -10.289 1.00 90.81 84 ASP A CA 1
ATOM 684 C C . ASP A 1 84 ? 9.902 8.987 -9.307 1.00 90.81 84 ASP A C 1
ATOM 686 O O . ASP A 1 84 ? 8.967 8.220 -9.083 1.00 90.81 84 ASP A O 1
ATOM 690 N N . THR A 1 85 ? 11.055 8.894 -8.643 1.00 91.19 85 THR A N 1
ATOM 691 C CA . THR A 1 85 ? 11.313 7.859 -7.630 1.00 91.19 85 THR A CA 1
ATOM 692 C C . THR A 1 85 ? 10.407 8.010 -6.408 1.00 91.19 85 THR A C 1
ATOM 694 O O . THR A 1 85 ? 9.862 7.023 -5.910 1.00 91.19 85 THR A O 1
ATOM 697 N N . GLU A 1 86 ? 10.192 9.237 -5.928 1.00 95.31 86 GLU A N 1
ATOM 698 C CA . GLU A 1 86 ? 9.271 9.495 -4.814 1.00 95.31 86 GLU A CA 1
ATOM 699 C C . GLU A 1 86 ? 7.828 9.159 -5.185 1.00 95.31 86 GLU A C 1
ATOM 701 O O . GLU A 1 86 ? 7.118 8.570 -4.373 1.00 95.31 86 GLU A O 1
ATOM 706 N N . LYS A 1 87 ? 7.408 9.458 -6.417 1.00 96.50 87 LYS A N 1
ATOM 707 C CA . LYS A 1 87 ? 6.083 9.119 -6.943 1.00 96.50 87 LYS A CA 1
ATOM 708 C C . LYS A 1 87 ? 5.877 7.618 -7.027 1.00 96.50 87 LYS A C 1
ATOM 710 O O . LYS A 1 87 ? 4.811 7.139 -6.636 1.00 96.50 87 LYS A O 1
ATOM 715 N N . ILE A 1 88 ? 6.884 6.870 -7.485 1.00 96.00 88 ILE A N 1
ATOM 716 C CA . ILE A 1 88 ? 6.851 5.403 -7.472 1.00 96.00 88 ILE A CA 1
ATOM 717 C C . ILE A 1 88 ? 6.661 4.922 -6.036 1.00 96.00 88 ILE A C 1
ATOM 719 O O . ILE A 1 88 ? 5.674 4.251 -5.738 1.00 96.00 88 ILE A O 1
ATOM 723 N N . HIS A 1 89 ? 7.548 5.323 -5.122 1.00 95.88 89 HIS A N 1
ATOM 724 C CA . HIS A 1 89 ? 7.463 4.929 -3.719 1.00 95.88 89 HIS A CA 1
ATOM 725 C C . HIS A 1 89 ? 6.110 5.270 -3.097 1.00 95.88 89 HIS A C 1
ATOM 727 O O . HIS A 1 89 ? 5.490 4.414 -2.473 1.00 95.88 89 HIS A O 1
ATOM 733 N N . ALA A 1 90 ? 5.623 6.490 -3.280 1.00 98.06 90 ALA A N 1
ATOM 734 C CA . ALA A 1 90 ? 4.368 6.943 -2.712 1.00 98.06 90 ALA A CA 1
ATOM 735 C C . ALA A 1 90 ? 3.173 6.126 -3.212 1.00 98.06 90 ALA A C 1
ATOM 737 O O . ALA A 1 90 ? 2.369 5.664 -2.402 1.00 98.06 90 ALA A O 1
ATOM 738 N N . ASN A 1 91 ? 3.087 5.873 -4.519 1.00 98.56 91 ASN A N 1
ATOM 739 C CA . ASN A 1 91 ? 2.012 5.066 -5.088 1.00 98.56 91 ASN A CA 1
ATOM 740 C C . ASN A 1 91 ? 2.081 3.598 -4.631 1.00 98.56 91 ASN A C 1
ATOM 742 O O . ASN A 1 91 ? 1.048 3.025 -4.288 1.00 98.56 91 ASN A O 1
ATOM 746 N N . LEU A 1 92 ? 3.279 3.011 -4.502 1.00 98.19 92 LEU A N 1
ATOM 747 C CA . LEU A 1 92 ? 3.450 1.678 -3.901 1.00 98.19 92 LEU A CA 1
ATOM 748 C C . LEU A 1 92 ? 2.941 1.637 -2.454 1.00 98.19 92 LEU A C 1
ATOM 750 O O . LEU A 1 92 ? 2.264 0.695 -2.045 1.00 98.19 92 LEU A O 1
ATOM 754 N N . LYS A 1 93 ? 3.246 2.671 -1.662 1.00 98.50 93 LYS A N 1
ATOM 755 C CA . LYS A 1 93 ? 2.818 2.771 -0.260 1.00 98.50 93 LYS A CA 1
ATOM 756 C C . LYS A 1 93 ? 1.308 2.988 -0.146 1.00 98.50 93 LYS A C 1
ATOM 758 O O . LYS A 1 93 ? 0.686 2.353 0.701 1.00 98.50 93 LYS A O 1
ATOM 763 N N . LEU A 1 94 ? 0.706 3.801 -1.014 1.00 98.81 94 LEU A N 1
ATOM 764 C CA . LEU A 1 94 ? -0.749 3.979 -1.084 1.00 98.81 94 LEU A CA 1
ATOM 765 C C . LEU A 1 94 ? -1.459 2.682 -1.482 1.00 98.81 94 LEU A C 1
ATOM 767 O O . LEU A 1 94 ? -2.441 2.315 -0.837 1.00 98.81 94 LEU A O 1
ATOM 771 N N . PHE A 1 95 ? -0.928 1.950 -2.466 1.00 98.69 95 PHE A N 1
ATOM 772 C CA . PHE A 1 95 ? -1.439 0.633 -2.842 1.00 98.69 95 PHE A CA 1
ATOM 773 C C . PHE A 1 95 ? -1.356 -0.354 -1.669 1.00 98.69 95 PHE A C 1
ATOM 775 O O . PHE A 1 95 ? -2.356 -0.979 -1.312 1.00 98.69 95 PHE A O 1
ATOM 782 N N . LYS A 1 96 ? -0.20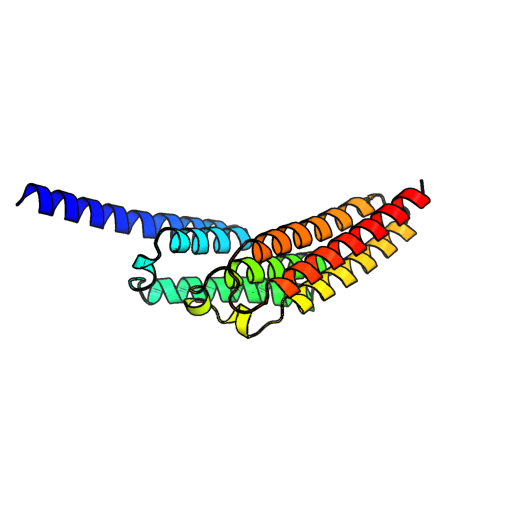9 -0.422 -0.975 1.00 98.56 96 LYS A N 1
ATOM 783 C CA . LYS A 1 96 ? -0.047 -1.245 0.233 1.00 98.56 96 LYS A CA 1
ATOM 784 C C . LYS A 1 96 ? -1.074 -0.893 1.307 1.00 98.56 96 LYS A C 1
ATOM 786 O O . LYS A 1 96 ? -1.737 -1.788 1.827 1.00 98.56 96 LYS A O 1
ATOM 791 N N . ILE A 1 97 ? -1.225 0.392 1.634 1.00 98.69 97 ILE A N 1
ATOM 792 C CA . ILE A 1 97 ? -2.203 0.862 2.626 1.00 98.69 97 ILE A CA 1
ATOM 793 C C . ILE A 1 97 ? -3.611 0.440 2.211 1.00 98.69 97 ILE A C 1
ATOM 795 O O . ILE A 1 97 ? -4.348 -0.088 3.041 1.00 98.69 97 ILE A O 1
ATOM 799 N N . TYR A 1 98 ? -3.957 0.604 0.932 1.00 98.62 98 TYR A N 1
ATOM 800 C CA . TYR A 1 98 ? -5.247 0.170 0.414 1.00 98.62 98 TYR A CA 1
ATOM 801 C C . TYR A 1 98 ? -5.463 -1.324 0.668 1.00 98.62 98 TYR A C 1
ATOM 803 O O . TYR A 1 98 ? -6.445 -1.682 1.303 1.00 98.62 98 TYR A O 1
ATOM 811 N N . THR A 1 99 ? -4.532 -2.195 0.259 1.00 98.19 99 THR A N 1
ATOM 812 C CA . THR A 1 99 ? -4.666 -3.657 0.453 1.00 98.19 99 THR A CA 1
ATOM 813 C C . THR A 1 99 ? -4.789 -4.058 1.928 1.00 98.19 99 THR A C 1
ATOM 815 O O . THR A 1 99 ? -5.548 -4.963 2.275 1.00 98.19 99 THR A O 1
ATOM 818 N N . LEU A 1 100 ? -4.070 -3.380 2.829 1.00 98.12 100 LEU A N 1
ATOM 819 C CA . LEU A 1 100 ? -4.133 -3.654 4.266 1.00 98.12 100 LEU A CA 1
ATOM 820 C C . LEU A 1 100 ? -5.502 -3.295 4.855 1.00 98.12 100 LEU A C 1
ATOM 822 O O . LEU A 1 100 ? -6.021 -4.040 5.688 1.00 98.12 100 LEU A O 1
ATOM 826 N N . LEU A 1 101 ? -6.080 -2.172 4.432 1.00 98.06 101 LEU A N 1
ATOM 827 C CA . LEU A 1 101 ? -7.387 -1.714 4.899 1.00 98.06 101 LEU A CA 1
ATOM 828 C C . LEU A 1 101 ? -8.518 -2.520 4.252 1.00 98.06 101 LEU A C 1
ATOM 830 O O . LEU A 1 101 ? -9.426 -2.965 4.945 1.00 98.06 101 LEU A O 1
ATOM 834 N N . ASP A 1 102 ? -8.421 -2.782 2.950 1.00 97.50 102 ASP A N 1
ATOM 835 C CA . ASP A 1 102 ? -9.462 -3.453 2.169 1.00 97.50 102 ASP A CA 1
ATOM 836 C C . ASP A 1 102 ? -9.656 -4.925 2.538 1.00 97.50 102 ASP A C 1
ATOM 838 O O . ASP A 1 102 ? -10.675 -5.523 2.218 1.00 97.50 102 ASP A O 1
ATOM 842 N N . THR A 1 103 ? -8.694 -5.517 3.245 1.00 96.62 103 THR A N 1
ATOM 843 C CA . THR A 1 103 ? -8.769 -6.900 3.735 1.00 96.62 103 THR A CA 1
ATOM 844 C C . THR A 1 103 ? -9.361 -7.013 5.143 1.00 96.62 103 THR A C 1
ATOM 846 O O . THR A 1 103 ? -9.388 -8.101 5.726 1.00 96.62 103 THR A O 1
ATOM 849 N N . ARG A 1 104 ? -9.842 -5.900 5.718 1.00 94.50 104 ARG A N 1
ATOM 850 C CA . ARG A 1 104 ? -10.358 -5.816 7.094 1.00 94.50 104 ARG A CA 1
ATOM 851 C C . ARG A 1 104 ? -11.642 -4.989 7.157 1.00 94.50 104 ARG A C 1
ATOM 853 O O . ARG A 1 104 ? -11.601 -3.768 7.071 1.00 94.50 104 ARG A O 1
ATOM 860 N N . SER A 1 105 ? -12.775 -5.635 7.441 1.00 91.50 105 SER A N 1
ATOM 861 C CA . SER A 1 105 ? -14.102 -4.984 7.513 1.00 91.50 105 SER A CA 1
ATOM 862 C C . SER A 1 105 ? -14.144 -3.797 8.463 1.00 91.50 105 SER A C 1
ATOM 864 O O . SER A 1 105 ? -14.857 -2.825 8.240 1.00 91.50 105 SER A O 1
ATOM 866 N N . TYR A 1 106 ? -13.404 -3.881 9.564 1.00 92.12 106 TYR A N 1
ATOM 867 C CA . TYR A 1 106 ? -13.429 -2.856 10.592 1.00 92.12 106 TYR A CA 1
ATOM 868 C C . TYR A 1 106 ? -12.578 -1.629 10.258 1.00 92.12 106 TYR A C 1
ATOM 870 O O . TYR A 1 106 ? -12.659 -0.647 10.997 1.00 92.12 106 TYR A O 1
ATOM 878 N N . ALA A 1 107 ? -11.769 -1.654 9.195 1.00 94.00 107 ALA A N 1
ATOM 879 C CA . ALA A 1 107 ? -10.879 -0.551 8.840 1.00 94.00 107 ALA A CA 1
ATOM 880 C C . ALA A 1 107 ? -11.638 0.770 8.609 1.00 94.00 107 ALA A C 1
ATOM 882 O O . ALA A 1 107 ? -11.138 1.835 8.978 1.00 94.00 107 ALA A O 1
ATOM 883 N N . GLN A 1 108 ? -12.885 0.687 8.127 1.00 93.44 108 GLN A N 1
ATOM 884 C CA . GLN A 1 108 ? -13.790 1.828 7.941 1.00 93.44 108 GLN A CA 1
ATOM 885 C C . GLN A 1 108 ? -14.082 2.619 9.230 1.00 93.44 108 GLN A C 1
ATOM 887 O O . GLN A 1 108 ? -14.462 3.781 9.173 1.00 93.44 108 GLN A O 1
ATOM 892 N N . ASN A 1 109 ? -13.854 2.031 10.413 1.00 92.25 109 ASN A N 1
ATOM 893 C CA . ASN A 1 109 ? -13.988 2.747 11.690 1.00 92.25 109 ASN A CA 1
ATOM 894 C C . ASN A 1 109 ? -12.868 3.769 11.936 1.00 92.25 109 ASN A C 1
ATOM 896 O O . ASN A 1 109 ? -12.992 4.587 12.847 1.00 92.25 109 ASN A O 1
ATOM 900 N N . PHE A 1 110 ? -11.768 3.683 11.183 1.00 94.56 110 PHE A N 1
ATOM 901 C CA . PHE A 1 110 ? -10.609 4.566 11.311 1.00 94.56 110 PHE A CA 1
ATOM 902 C C . PHE A 1 110 ? -10.425 5.461 10.087 1.00 94.56 110 PHE A C 1
ATOM 904 O O . PHE A 1 110 ? -9.859 6.546 10.191 1.00 94.56 110 PHE A O 1
ATOM 911 N N . THR A 1 111 ? -10.850 5.008 8.906 1.00 96.75 111 THR A N 1
ATOM 912 C CA . THR A 1 111 ? -10.669 5.765 7.667 1.00 96.75 111 THR A CA 1
ATOM 913 C C . THR A 1 111 ? -11.602 5.292 6.558 1.00 96.75 111 THR A C 1
ATOM 915 O O . THR A 1 111 ? -11.813 4.099 6.384 1.00 96.75 111 THR A O 1
ATOM 918 N N . HIS A 1 112 ? -12.072 6.235 5.740 1.00 96.50 112 HIS A N 1
ATOM 919 C CA . HIS A 1 112 ? -12.843 5.980 4.514 1.00 96.50 112 HIS A CA 1
ATOM 920 C C . HIS A 1 112 ? -11.948 5.903 3.266 1.00 96.50 112 HIS A C 1
ATOM 922 O O . HIS A 1 112 ? -12.373 6.207 2.153 1.00 96.50 112 HIS A O 1
ATOM 928 N N . PHE A 1 113 ? -10.660 5.596 3.437 1.00 98.06 113 PHE A N 1
ATOM 929 C CA . PHE A 1 113 ? -9.697 5.620 2.338 1.00 98.06 113 PHE A CA 1
ATOM 930 C C . PHE A 1 113 ? -10.059 4.648 1.211 1.00 98.06 113 PHE A C 1
ATOM 932 O O . PHE A 1 113 ? -9.980 5.036 0.049 1.00 98.06 113 PHE A O 1
ATOM 939 N N . THR A 1 114 ? -10.494 3.427 1.524 1.00 97.38 114 THR A N 1
ATOM 940 C CA . THR A 1 114 ? -10.805 2.427 0.491 1.00 97.38 114 THR A CA 1
ATOM 941 C C . THR A 1 114 ? -12.080 2.746 -0.289 1.00 97.38 114 THR A C 1
ATOM 943 O O . THR A 1 114 ? -12.151 2.458 -1.477 1.00 97.38 114 THR A O 1
ATOM 946 N N . GLU A 1 115 ? -13.041 3.423 0.344 1.00 95.25 115 GLU A N 1
ATOM 947 C CA . GLU A 1 115 ? -14.283 3.894 -0.287 1.00 95.25 115 GLU A CA 1
ATOM 948 C C . GLU A 1 115 ? -14.050 5.076 -1.239 1.00 95.25 115 GLU A C 1
ATOM 950 O O . GLU A 1 115 ? -14.766 5.248 -2.221 1.00 95.25 115 GLU A O 1
ATOM 955 N N . LYS A 1 116 ? -13.060 5.923 -0.934 1.00 96.56 116 LYS A N 1
ATOM 956 C CA . LYS A 1 116 ? -12.821 7.193 -1.641 1.00 96.56 116 LYS A CA 1
ATOM 957 C C . LYS A 1 116 ? -11.740 7.121 -2.717 1.00 96.56 116 LYS A C 1
ATOM 959 O O . LYS A 1 116 ? -11.419 8.150 -3.305 1.00 96.56 116 LYS A O 1
ATOM 964 N N . ASN A 1 117 ? -11.103 5.971 -2.909 1.00 97.44 117 ASN A N 1
ATOM 965 C CA . ASN A 1 117 ? -9.964 5.832 -3.816 1.00 97.44 117 ASN A CA 1
ATOM 966 C C . ASN A 1 117 ? -10.064 4.507 -4.579 1.00 97.44 117 ASN A C 1
ATOM 968 O O . ASN A 1 117 ? -10.607 3.537 -4.057 1.00 97.44 117 ASN A O 1
ATOM 972 N N . ASN A 1 118 ? -9.508 4.455 -5.789 1.00 97.06 118 ASN A N 1
ATOM 973 C CA . ASN A 1 118 ? -9.382 3.226 -6.565 1.00 97.06 118 ASN A CA 1
ATOM 974 C C . ASN A 1 118 ? -7.917 2.750 -6.523 1.00 97.06 118 ASN A C 1
ATOM 976 O O . ASN A 1 118 ? -7.024 3.509 -6.904 1.00 97.06 118 ASN A O 1
ATOM 980 N N . PRO A 1 119 ? -7.620 1.519 -6.065 1.00 97.38 119 PRO A N 1
ATOM 981 C CA . PRO A 1 119 ? -6.247 1.035 -6.005 1.00 97.38 119 PRO A CA 1
ATOM 982 C C . PRO A 1 119 ? -5.633 0.811 -7.395 1.00 97.38 119 PRO A C 1
ATOM 984 O O . PRO A 1 119 ? -4.405 0.799 -7.497 1.00 97.38 119 PRO A O 1
ATOM 987 N N . GLU A 1 120 ? -6.441 0.686 -8.461 1.00 97.62 120 GLU A N 1
ATOM 988 C CA . GLU A 1 120 ? -5.932 0.667 -9.843 1.00 97.62 120 GLU A CA 1
ATOM 989 C C . GLU A 1 120 ? -5.207 1.968 -10.204 1.00 97.62 120 GLU A C 1
ATOM 991 O O . GLU A 1 120 ? -4.233 1.914 -10.956 1.00 97.62 120 GLU A O 1
ATOM 996 N N . ASP A 1 121 ? -5.616 3.112 -9.644 1.00 98.06 121 ASP A N 1
ATOM 997 C CA . ASP A 1 121 ? -4.972 4.401 -9.913 1.00 98.06 121 ASP A CA 1
ATOM 998 C C . ASP A 1 121 ? -3.557 4.418 -9.327 1.00 98.06 121 ASP A C 1
ATOM 1000 O O . ASP A 1 121 ? -2.595 4.779 -10.005 1.00 98.06 121 ASP A O 1
ATOM 1004 N N . PHE A 1 122 ? -3.398 3.951 -8.082 1.00 98.31 122 PHE A N 1
ATOM 1005 C CA . PHE A 1 122 ? -2.082 3.843 -7.444 1.00 98.31 122 PHE A CA 1
ATOM 1006 C C . PHE A 1 122 ? -1.177 2.871 -8.202 1.00 98.31 122 PHE A C 1
ATOM 1008 O O . PHE A 1 122 ? -0.010 3.172 -8.453 1.00 98.31 122 PHE A O 1
ATOM 1015 N N . PHE A 1 123 ? -1.714 1.721 -8.612 1.00 98.06 123 PHE A N 1
ATOM 1016 C CA . PHE A 1 123 ? -0.972 0.763 -9.423 1.00 98.06 123 PHE A CA 1
ATOM 1017 C C . PHE A 1 123 ? -0.529 1.366 -10.763 1.00 98.06 123 PHE A C 1
ATOM 1019 O O . PHE A 1 123 ? 0.655 1.303 -11.097 1.00 98.06 123 PHE A O 1
ATOM 1026 N N . SER A 1 124 ? -1.452 1.974 -11.509 1.00 97.94 124 SER A N 1
ATOM 1027 C CA . SER A 1 124 ? -1.180 2.528 -12.839 1.00 97.94 124 SER A CA 1
ATOM 1028 C C . SER A 1 124 ? -0.149 3.653 -12.766 1.00 97.94 124 SER A C 1
ATOM 1030 O O . SER A 1 124 ? 0.845 3.619 -13.488 1.00 97.94 124 SER A O 1
ATOM 1032 N N . ASN A 1 125 ? -0.298 4.573 -11.808 1.00 97.69 125 ASN A N 1
ATOM 1033 C CA . ASN A 1 125 ? 0.647 5.669 -11.592 1.00 97.69 125 ASN A CA 1
ATOM 1034 C C . ASN A 1 125 ? 2.055 5.174 -11.218 1.00 97.69 125 ASN A C 1
ATOM 1036 O O . ASN A 1 125 ? 3.057 5.723 -11.695 1.00 97.69 125 ASN A O 1
ATOM 1040 N N . ALA A 1 126 ? 2.146 4.135 -10.376 1.00 96.94 126 ALA A N 1
ATOM 1041 C CA . ALA A 1 126 ? 3.420 3.499 -10.047 1.00 96.94 126 ALA A CA 1
ATOM 1042 C C . ALA A 1 126 ? 4.038 2.850 -11.290 1.00 96.94 126 ALA A C 1
ATOM 1044 O O . ALA A 1 126 ? 5.180 3.152 -11.624 1.00 96.94 126 ALA A O 1
ATOM 1045 N N . LYS A 1 127 ? 3.281 2.005 -11.998 1.00 96.19 127 LYS A N 1
ATOM 1046 C CA . LYS A 1 127 ? 3.721 1.285 -13.201 1.00 96.19 127 LYS A CA 1
ATOM 1047 C C . LYS A 1 127 ? 4.247 2.240 -14.275 1.00 96.19 127 LYS A C 1
ATOM 1049 O O . LYS A 1 127 ? 5.353 2.041 -14.773 1.00 96.19 127 LYS A O 1
ATOM 1054 N N . ASP A 1 128 ? 3.503 3.294 -14.592 1.00 95.19 128 ASP A N 1
ATOM 1055 C CA . ASP A 1 128 ? 3.886 4.253 -15.633 1.00 95.19 128 ASP A CA 1
ATOM 1056 C C . ASP A 1 128 ? 5.172 5.003 -15.263 1.00 95.19 128 ASP A C 1
ATOM 1058 O O . ASP A 1 128 ? 6.040 5.239 -16.107 1.00 95.19 128 ASP A O 1
ATOM 1062 N N . SER A 1 129 ? 5.334 5.332 -13.979 1.00 93.88 129 SER A N 1
ATOM 1063 C CA . SER A 1 129 ? 6.555 5.964 -13.476 1.00 93.88 129 SER A CA 1
ATOM 1064 C C . SER A 1 129 ? 7.745 5.001 -13.471 1.00 93.88 129 SER A C 1
ATOM 1066 O O . SER A 1 129 ? 8.829 5.393 -13.893 1.00 93.88 129 SER A O 1
ATOM 1068 N N . ILE A 1 130 ? 7.545 3.732 -13.095 1.00 93.94 130 ILE A N 1
ATOM 1069 C CA . ILE A 1 130 ? 8.572 2.677 -13.158 1.00 93.94 130 ILE A CA 1
ATOM 1070 C C . ILE A 1 130 ? 9.075 2.506 -14.594 1.00 93.94 130 ILE A C 1
ATOM 1072 O O . ILE A 1 130 ? 10.281 2.501 -14.827 1.00 93.94 130 ILE A O 1
ATOM 1076 N N . ILE A 1 131 ? 8.170 2.410 -15.573 1.00 92.81 131 ILE A N 1
ATOM 1077 C CA . ILE A 1 131 ? 8.540 2.262 -16.989 1.00 92.81 131 ILE A CA 1
ATOM 1078 C C . ILE A 1 131 ? 9.323 3.487 -17.477 1.00 92.81 131 ILE A C 1
ATOM 1080 O O . ILE A 1 131 ? 10.320 3.341 -18.189 1.00 92.81 131 ILE A O 1
ATOM 1084 N N . ARG A 1 132 ? 8.895 4.697 -17.096 1.00 91.50 132 ARG A N 1
ATOM 1085 C CA . ARG A 1 132 ? 9.582 5.944 -17.459 1.00 91.50 132 ARG A CA 1
ATOM 1086 C C . ARG A 1 132 ? 11.009 5.985 -16.909 1.00 91.50 132 ARG A C 1
ATOM 1088 O O . ARG A 1 132 ? 11.935 6.219 -17.686 1.00 91.50 132 ARG A O 1
ATOM 1095 N N . VAL A 1 133 ? 11.182 5.724 -15.611 1.00 90.44 133 VAL A N 1
ATOM 1096 C CA . VAL A 1 133 ? 12.497 5.695 -14.948 1.00 90.44 133 VAL A CA 1
ATOM 1097 C C . VAL A 1 133 ? 13.382 4.611 -15.557 1.00 90.44 133 VAL A C 1
ATOM 1099 O O . VAL A 1 133 ? 14.502 4.909 -15.968 1.00 90.44 133 VAL A O 1
ATOM 1102 N N . PHE A 1 134 ? 12.848 3.399 -15.745 1.00 90.31 134 PHE A N 1
ATOM 1103 C CA . PHE A 1 134 ? 13.572 2.302 -16.382 1.00 90.31 134 PHE A CA 1
ATOM 1104 C C . PHE A 1 134 ? 14.091 2.688 -17.767 1.00 90.31 134 PHE A C 1
ATOM 1106 O O . PHE A 1 134 ? 15.274 2.526 -18.043 1.00 90.31 134 PHE A O 1
ATOM 1113 N N . ASN A 1 135 ? 13.237 3.222 -18.647 1.00 89.00 135 ASN A N 1
ATOM 1114 C CA . ASN A 1 135 ? 13.655 3.582 -20.004 1.00 89.00 135 ASN A CA 1
ATOM 1115 C C . ASN A 1 135 ? 14.728 4.684 -19.989 1.00 89.00 135 ASN A C 1
ATOM 1117 O O . ASN A 1 135 ? 15.667 4.641 -20.786 1.00 89.00 135 ASN A O 1
ATOM 1121 N N . HIS A 1 136 ? 14.612 5.653 -19.074 1.00 88.19 136 HIS A N 1
ATOM 1122 C CA . HIS A 1 136 ? 15.610 6.705 -18.900 1.00 88.19 136 HIS A CA 1
ATOM 1123 C C . HIS A 1 136 ? 16.973 6.136 -18.484 1.00 88.19 136 HIS A C 1
ATOM 1125 O O . HIS A 1 136 ? 17.982 6.414 -19.132 1.00 88.19 136 HIS A O 1
ATOM 1131 N N . GLU A 1 137 ? 17.009 5.304 -17.445 1.00 86.31 137 GLU A N 1
ATOM 1132 C CA . GLU A 1 137 ? 18.233 4.666 -16.942 1.00 86.31 137 GLU A CA 1
ATOM 1133 C C . GLU A 1 137 ? 18.840 3.706 -17.969 1.00 86.31 137 GLU A C 1
ATOM 1135 O O . GLU A 1 137 ? 20.047 3.736 -18.227 1.00 86.31 137 GLU A O 1
ATOM 1140 N N . PHE A 1 138 ? 17.990 2.921 -18.632 1.00 84.81 138 PHE A N 1
ATOM 1141 C CA . PHE A 1 138 ? 18.381 1.986 -19.678 1.00 84.81 138 PHE A CA 1
ATOM 1142 C C . PHE A 1 138 ? 19.042 2.700 -20.863 1.00 84.81 138 PHE A C 1
ATOM 1144 O O . PHE A 1 138 ? 20.068 2.229 -21.359 1.00 84.81 138 PHE A O 1
ATOM 1151 N N . SER A 1 139 ? 18.519 3.861 -21.279 1.00 85.00 139 SER A N 1
ATOM 1152 C CA . SER A 1 139 ? 19.121 4.686 -22.341 1.00 85.00 139 SER A CA 1
ATOM 1153 C C . SER A 1 139 ? 20.494 5.255 -21.966 1.00 85.00 139 SER A C 1
ATOM 1155 O O . SER A 1 139 ? 21.326 5.492 -22.837 1.00 85.00 139 SER A O 1
ATOM 1157 N N . LYS A 1 140 ? 20.748 5.442 -20.666 1.00 83.81 140 LYS A N 1
ATOM 1158 C CA . LYS A 1 140 ? 21.995 5.998 -20.127 1.00 83.81 140 LYS A CA 1
ATOM 1159 C C . LYS A 1 140 ? 23.057 4.943 -19.802 1.00 83.81 140 LYS A C 1
ATOM 1161 O O . LYS A 1 140 ? 24.110 5.310 -19.295 1.00 83.81 140 LYS A O 1
ATOM 1166 N N . ASN A 1 141 ? 22.801 3.661 -20.082 1.00 73.81 141 ASN A N 1
ATOM 1167 C CA . ASN A 1 141 ? 23.652 2.538 -19.657 1.00 73.81 141 ASN A CA 1
ATOM 1168 C C . ASN A 1 141 ? 23.888 2.491 -18.137 1.00 73.81 141 ASN A C 1
ATOM 1170 O O . ASN A 1 141 ? 24.940 2.039 -17.698 1.00 73.81 141 ASN A O 1
ATOM 1174 N N . ASN A 1 142 ? 22.926 2.957 -17.336 1.00 69.50 142 ASN A N 1
ATOM 1175 C CA . ASN A 1 142 ? 23.044 2.906 -15.883 1.00 69.50 142 ASN A CA 1
ATOM 1176 C C . ASN A 1 142 ? 22.607 1.527 -15.346 1.00 69.50 142 ASN A C 1
ATOM 1178 O O . ASN A 1 142 ? 21.606 0.973 -15.806 1.00 69.50 142 ASN A O 1
ATOM 1182 N N . GLU A 1 143 ? 23.332 0.981 -14.365 1.00 59.44 143 GLU A N 1
ATOM 1183 C CA . GLU A 1 143 ? 23.043 -0.325 -13.741 1.00 59.44 143 GLU A CA 1
ATOM 1184 C C . GLU A 1 143 ? 21.785 -0.307 -12.847 1.00 59.44 143 GLU A C 1
ATOM 1186 O O . GLU A 1 143 ? 21.242 -1.365 -12.526 1.00 59.44 143 GLU A O 1
ATOM 1191 N N . ASP A 1 144 ? 21.250 0.877 -12.521 1.00 61.31 144 ASP A N 1
ATOM 1192 C CA . ASP A 1 144 ? 20.067 1.072 -11.658 1.00 61.31 144 ASP A CA 1
ATOM 1193 C C . ASP A 1 144 ? 18.760 0.423 -12.175 1.00 61.31 144 ASP A C 1
ATOM 1195 O O . ASP A 1 144 ? 17.775 0.324 -11.439 1.00 61.31 144 ASP A O 1
ATOM 1199 N N . THR A 1 145 ? 18.760 -0.145 -13.390 1.00 59.38 145 THR A N 1
ATOM 1200 C CA . THR A 1 145 ? 17.626 -0.901 -13.960 1.00 59.38 145 THR A CA 1
ATOM 1201 C C . THR A 1 145 ? 17.065 -2.002 -13.037 1.00 59.38 145 THR A C 1
ATOM 1203 O O . THR A 1 145 ? 15.867 -2.294 -13.105 1.00 59.38 145 THR A O 1
ATOM 1206 N N . PHE A 1 146 ? 17.872 -2.563 -12.126 1.00 59.81 146 PHE A N 1
ATOM 1207 C CA . PHE A 1 146 ? 17.448 -3.579 -11.149 1.00 59.81 146 PHE A CA 1
ATOM 1208 C C . PHE A 1 146 ? 16.525 -3.053 -10.035 1.00 59.81 146 PHE A C 1
ATOM 1210 O O . PHE A 1 146 ? 15.746 -3.825 -9.468 1.00 59.81 146 PHE A O 1
ATOM 1217 N N . LEU A 1 147 ? 16.562 -1.757 -9.702 1.00 66.62 147 LEU A N 1
ATOM 1218 C CA . LEU A 1 147 ? 15.698 -1.188 -8.658 1.00 66.62 147 LEU A CA 1
ATOM 1219 C C . LEU A 1 147 ? 14.224 -1.155 -9.102 1.00 66.62 147 LEU A C 1
ATOM 1221 O O . LEU A 1 147 ? 13.323 -1.408 -8.301 1.00 66.62 147 LEU A O 1
ATOM 1225 N N . ASN A 1 148 ? 13.986 -0.954 -10.399 1.00 67.12 148 ASN A N 1
ATOM 1226 C CA . ASN A 1 148 ? 12.652 -0.910 -11.004 1.00 67.12 148 ASN A CA 1
ATOM 1227 C C . ASN A 1 148 ? 11.913 -2.256 -10.938 1.00 67.12 148 ASN A C 1
ATOM 1229 O O . ASN A 1 148 ? 10.692 -2.295 -10.777 1.00 67.12 148 ASN A O 1
ATOM 1233 N N . GLN A 1 149 ? 12.651 -3.366 -10.992 1.00 77.81 149 GLN A N 1
ATOM 1234 C CA . GLN A 1 149 ? 12.091 -4.717 -10.888 1.00 77.81 149 GLN A CA 1
ATOM 1235 C C . GLN A 1 149 ? 11.531 -4.981 -9.481 1.00 77.81 149 GLN A C 1
ATOM 1237 O O . GLN A 1 149 ? 10.400 -5.451 -9.343 1.00 77.81 149 GLN A O 1
ATOM 1242 N N . LYS A 1 150 ? 12.254 -4.560 -8.432 1.00 87.50 150 LYS A N 1
ATOM 1243 C CA . LYS A 1 150 ? 11.817 -4.703 -7.029 1.00 87.50 150 LYS A CA 1
ATOM 1244 C C . LYS A 1 150 ? 10.516 -3.956 -6.725 1.00 87.50 150 LYS A C 1
ATOM 1246 O O . LYS A 1 150 ? 9.740 -4.382 -5.869 1.00 87.50 150 LYS A O 1
ATOM 1251 N N . TYR A 1 151 ? 10.249 -2.848 -7.416 1.00 91.12 151 TYR A N 1
ATOM 1252 C CA . TYR A 1 151 ? 8.988 -2.120 -7.264 1.00 91.12 151 TYR A CA 1
ATOM 1253 C C . TYR A 1 151 ? 7.788 -2.925 -7.769 1.00 91.12 151 TYR A C 1
ATOM 1255 O O . TYR A 1 151 ? 6.763 -2.989 -7.086 1.00 91.12 151 TYR A O 1
ATOM 1263 N N . LEU A 1 152 ? 7.925 -3.587 -8.920 1.00 92.62 152 LEU A N 1
ATOM 1264 C CA . LEU A 1 152 ? 6.875 -4.447 -9.468 1.00 92.62 152 LEU A CA 1
ATOM 1265 C C . LEU A 1 152 ? 6.670 -5.697 -8.605 1.00 92.62 152 LEU A C 1
ATOM 1267 O O . LEU A 1 152 ? 5.528 -6.053 -8.320 1.00 92.62 152 LEU A O 1
ATOM 1271 N N . GLU A 1 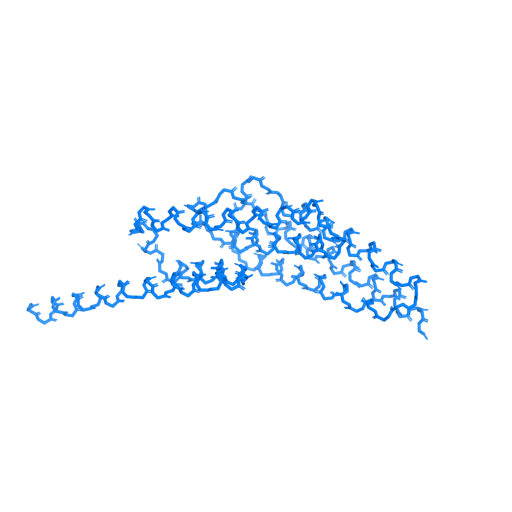153 ? 7.749 -6.302 -8.101 1.00 93.62 153 GLU A N 1
ATOM 1272 C CA . GLU A 1 153 ? 7.671 -7.402 -7.126 1.00 93.62 153 GLU A CA 1
ATOM 1273 C C . GLU A 1 153 ? 6.890 -7.008 -5.860 1.00 93.62 153 GLU A C 1
ATOM 1275 O O . GLU A 1 153 ? 6.112 -7.808 -5.334 1.00 93.62 153 GLU A O 1
ATOM 1280 N N . SER A 1 154 ? 7.044 -5.766 -5.382 1.00 94.38 154 SER A N 1
ATOM 1281 C CA . SER A 1 154 ? 6.274 -5.265 -4.237 1.00 94.38 154 SER A CA 1
ATOM 1282 C C . SER A 1 154 ? 4.772 -5.217 -4.532 1.00 94.38 154 SER A C 1
ATOM 1284 O O . SER A 1 154 ? 3.988 -5.685 -3.708 1.00 94.38 154 SER A O 1
ATOM 1286 N N . ILE A 1 155 ? 4.361 -4.696 -5.697 1.00 94.94 155 ILE A N 1
ATOM 1287 C CA . ILE A 1 155 ? 2.942 -4.673 -6.107 1.00 94.94 155 ILE A CA 1
ATOM 1288 C C . ILE A 1 155 ? 2.391 -6.089 -6.202 1.00 94.94 155 ILE A C 1
ATOM 1290 O O . ILE A 1 155 ? 1.313 -6.357 -5.675 1.00 94.94 155 ILE A O 1
ATOM 1294 N N . ILE A 1 156 ? 3.135 -6.993 -6.843 1.00 97.19 156 ILE A N 1
ATOM 1295 C CA . ILE A 1 156 ? 2.755 -8.400 -6.996 1.00 97.19 156 ILE A CA 1
ATOM 1296 C C . ILE A 1 156 ? 2.492 -9.018 -5.624 1.00 97.19 156 ILE A C 1
ATOM 1298 O O . ILE A 1 156 ? 1.435 -9.600 -5.402 1.00 97.19 156 ILE A O 1
ATOM 1302 N N . LYS A 1 157 ? 3.412 -8.834 -4.670 1.00 97.44 157 LYS A N 1
ATOM 1303 C CA . LYS A 1 157 ? 3.265 -9.361 -3.310 1.00 97.44 157 LYS A CA 1
ATOM 1304 C C . LYS A 1 157 ? 2.023 -8.817 -2.602 1.00 97.44 157 LYS A C 1
ATOM 1306 O O . LYS A 1 157 ? 1.339 -9.566 -1.903 1.00 97.44 157 LYS A O 1
ATOM 1311 N N . ASP A 1 158 ? 1.734 -7.530 -2.758 1.00 97.62 158 ASP A N 1
ATOM 1312 C CA . ASP A 1 158 ? 0.605 -6.881 -2.090 1.00 97.62 158 ASP A CA 1
ATOM 1313 C C . ASP A 1 158 ? -0.741 -7.250 -2.730 1.00 97.62 158 ASP A C 1
ATOM 1315 O O . ASP A 1 158 ? -1.704 -7.535 -2.014 1.00 97.62 158 ASP A O 1
ATOM 1319 N N . ALA A 1 159 ? -0.793 -7.347 -4.060 1.00 97.25 159 ALA A N 1
ATOM 1320 C CA . ALA A 1 159 ? -1.949 -7.862 -4.788 1.00 97.25 159 ALA A CA 1
ATOM 1321 C C . ALA A 1 159 ? -2.198 -9.340 -4.447 1.00 97.25 159 ALA A C 1
ATOM 1323 O O . ALA A 1 159 ? -3.330 -9.713 -4.132 1.00 97.25 159 ALA A O 1
ATOM 1324 N N . PHE A 1 160 ? -1.136 -10.157 -4.405 1.00 97.19 160 PHE A N 1
ATOM 1325 C CA . PHE A 1 160 ? -1.191 -11.556 -3.985 1.00 97.19 160 PHE A CA 1
ATOM 1326 C C . PHE A 1 160 ? -1.732 -11.701 -2.560 1.00 97.19 160 PHE A C 1
ATOM 1328 O O . PHE A 1 160 ? -2.601 -12.534 -2.303 1.00 97.19 160 PHE A O 1
ATOM 1335 N N . TYR A 1 161 ? -1.262 -10.872 -1.626 1.00 96.44 161 TYR A N 1
ATOM 1336 C CA . TYR A 1 161 ? -1.791 -10.845 -0.265 1.00 96.44 161 TYR A CA 1
ATOM 1337 C C . TYR A 1 161 ? -3.302 -10.571 -0.250 1.00 96.44 161 TYR A C 1
ATOM 1339 O O . TYR A 1 161 ? -4.040 -11.309 0.404 1.00 96.44 161 TYR A O 1
ATOM 1347 N N . ALA A 1 162 ? -3.765 -9.555 -0.985 1.00 95.12 162 ALA A N 1
ATOM 1348 C CA . ALA A 1 162 ? -5.169 -9.154 -0.990 1.00 95.12 162 ALA A CA 1
ATOM 1349 C C . ALA A 1 162 ? -6.093 -10.220 -1.602 1.00 95.12 162 ALA A C 1
ATOM 1351 O O . ALA A 1 162 ? -7.105 -10.565 -0.996 1.00 95.12 162 ALA A O 1
ATOM 1352 N N . GLN A 1 163 ? -5.722 -10.824 -2.738 1.00 93.69 163 GLN A N 1
ATOM 1353 C CA . GLN A 1 163 ? -6.551 -11.858 -3.381 1.00 93.69 163 GLN A CA 1
ATOM 1354 C C . GLN A 1 163 ? -6.689 -13.157 -2.561 1.00 93.69 163 GLN A C 1
ATOM 1356 O O . GLN A 1 163 ? -7.606 -13.951 -2.790 1.00 93.69 163 GLN A O 1
ATOM 1361 N N . ASN A 1 164 ? -5.769 -13.393 -1.618 1.00 93.94 164 ASN A N 1
ATOM 1362 C CA . ASN A 1 164 ? -5.788 -14.532 -0.696 1.00 93.94 164 ASN A CA 1
ATOM 1363 C C . ASN A 1 164 ? -6.511 -14.210 0.626 1.00 93.94 164 ASN A C 1
ATOM 1365 O O . ASN A 1 164 ? -6.463 -14.988 1.583 1.00 93.94 164 ASN A O 1
ATOM 1369 N N . LYS A 1 165 ? -7.186 -13.061 0.694 1.00 93.19 165 LYS A N 1
ATOM 1370 C CA . LYS A 1 165 ? -8.017 -12.623 1.814 1.00 93.19 165 LYS A CA 1
ATOM 1371 C C . LYS A 1 165 ? -9.431 -12.322 1.323 1.00 93.19 165 LYS A C 1
ATOM 1373 O O . LYS A 1 165 ? -9.697 -12.260 0.127 1.00 93.19 165 LYS A O 1
ATOM 1378 N N . HIS A 1 166 ? -10.351 -12.165 2.269 1.00 91.69 166 HIS A N 1
ATOM 1379 C CA . HIS A 1 166 ? -11.639 -11.557 1.961 1.00 91.69 166 HIS A CA 1
ATOM 1380 C C . HIS A 1 166 ? -11.432 -10.050 1.787 1.00 91.69 166 HIS A C 1
ATOM 1382 O O . HIS A 1 166 ? -10.764 -9.436 2.621 1.00 91.69 166 HIS A O 1
ATOM 1388 N N . THR A 1 167 ? -11.984 -9.488 0.717 1.00 91.94 167 THR A N 1
ATOM 1389 C CA . THR A 1 167 ? -11.867 -8.071 0.364 1.00 91.94 167 THR A CA 1
ATOM 1390 C C . THR A 1 167 ? -13.235 -7.402 0.450 1.00 91.94 167 THR A C 1
ATOM 1392 O O . THR A 1 167 ? -14.255 -8.063 0.246 1.00 91.94 167 THR A O 1
ATOM 1395 N N . TYR A 1 168 ? -13.272 -6.117 0.806 1.00 90.56 168 TYR A N 1
ATOM 1396 C CA . TYR A 1 168 ? -14.527 -5.430 1.150 1.00 90.56 168 TYR A CA 1
ATOM 1397 C C . TYR A 1 168 ? -14.941 -4.345 0.149 1.00 90.56 168 TYR A C 1
ATOM 1399 O O . TYR A 1 168 ? -16.135 -4.123 -0.036 1.00 90.56 168 TYR A O 1
ATOM 1407 N N . SER A 1 169 ? -13.985 -3.695 -0.509 1.00 89.12 169 SER A N 1
ATOM 1408 C CA . SER A 1 169 ? -14.209 -2.565 -1.423 1.00 89.12 169 SER A CA 1
ATOM 1409 C C . SER A 1 169 ? -13.751 -2.901 -2.841 1.00 89.12 169 SER A C 1
ATOM 1411 O O . SER A 1 169 ? -14.438 -2.559 -3.802 1.00 89.12 169 SER A O 1
ATOM 1413 N N . PHE A 1 170 ? -12.617 -3.594 -2.993 1.00 94.31 170 PHE A N 1
ATOM 1414 C CA . PHE A 1 170 ? -12.075 -3.982 -4.293 1.00 94.31 170 PHE A CA 1
ATOM 1415 C C . PHE A 1 170 ? -12.203 -5.492 -4.507 1.00 94.31 170 PHE A C 1
ATOM 1417 O O . PHE A 1 170 ? -11.957 -6.290 -3.602 1.00 94.31 170 PHE A O 1
ATOM 1424 N N . SER A 1 171 ? -12.630 -5.923 -5.696 1.00 93.88 171 SER A N 1
ATOM 1425 C CA . SER A 1 171 ? -12.865 -7.349 -5.932 1.00 93.88 171 SER A CA 1
ATOM 1426 C C . SER A 1 171 ? -11.554 -8.133 -5.997 1.00 93.88 171 SER A C 1
ATOM 1428 O O . SER A 1 171 ? -10.512 -7.642 -6.446 1.00 93.88 171 SER A O 1
ATOM 1430 N N . LYS A 1 172 ? -11.623 -9.404 -5.595 1.00 94.62 172 LYS A N 1
ATOM 1431 C CA . LYS A 1 172 ? -10.520 -10.355 -5.749 1.00 94.62 172 LYS A CA 1
ATOM 1432 C C . LYS A 1 172 ? -10.054 -10.439 -7.207 1.00 94.62 172 LYS A C 1
ATOM 1434 O O . LYS A 1 172 ? -8.854 -10.475 -7.470 1.00 94.62 172 LYS A O 1
ATOM 1439 N N . GLU A 1 173 ? -10.992 -10.451 -8.150 1.00 96.06 173 GLU A N 1
ATOM 1440 C CA . GLU A 1 173 ? -10.725 -10.515 -9.588 1.00 96.06 173 GLU A CA 1
ATOM 1441 C C . GLU A 1 173 ? -9.912 -9.310 -10.064 1.00 96.06 173 GLU A C 1
ATOM 1443 O O . GLU A 1 173 ? -9.000 -9.462 -10.881 1.00 96.06 173 GLU A O 1
ATOM 1448 N N . ASN A 1 174 ? -10.181 -8.124 -9.517 1.00 97.12 174 ASN A N 1
ATOM 1449 C CA . ASN A 1 174 ? -9.417 -6.941 -9.872 1.00 97.12 174 ASN A CA 1
ATOM 1450 C C . ASN A 1 174 ? -7.995 -6.985 -9.285 1.00 97.12 174 ASN A C 1
ATOM 1452 O O . ASN A 1 174 ? -7.048 -6.591 -9.965 1.00 97.12 174 ASN A O 1
ATOM 1456 N N . TYR A 1 175 ? -7.796 -7.532 -8.078 1.00 97.75 175 TYR A N 1
ATOM 1457 C CA . TYR A 1 175 ? -6.442 -7.775 -7.557 1.00 97.75 175 TYR A CA 1
ATOM 1458 C C . TYR A 1 175 ? -5.656 -8.775 -8.415 1.00 97.75 175 TYR A C 1
ATOM 1460 O O . TYR A 1 175 ? -4.486 -8.531 -8.708 1.00 97.75 175 TYR A O 1
ATOM 1468 N N . ILE A 1 176 ? -6.301 -9.849 -8.887 1.00 97.38 176 ILE A N 1
ATOM 1469 C CA . ILE A 1 176 ? -5.703 -10.806 -9.836 1.00 97.38 176 ILE A CA 1
ATOM 1470 C C . ILE A 1 176 ? -5.283 -10.105 -11.132 1.00 97.38 176 ILE A C 1
ATOM 1472 O O . ILE A 1 176 ? -4.220 -10.387 -11.686 1.00 97.38 176 ILE A O 1
ATOM 1476 N N . LYS A 1 177 ? -6.119 -9.197 -11.646 1.00 97.81 177 LYS A N 1
ATOM 1477 C CA . LYS A 1 177 ? -5.815 -8.423 -12.855 1.00 97.81 177 LYS A CA 1
ATOM 1478 C C . LYS A 1 177 ? -4.574 -7.547 -12.654 1.00 97.81 177 LYS A C 1
ATOM 1480 O O . LYS A 1 177 ? -3.675 -7.605 -13.491 1.00 97.81 177 LYS A O 1
ATOM 1485 N N . ILE A 1 178 ? -4.496 -6.811 -11.542 1.00 98.06 178 ILE A N 1
ATOM 1486 C CA . ILE A 1 178 ? -3.321 -5.995 -11.191 1.00 98.06 178 ILE A CA 1
ATOM 1487 C C . ILE A 1 178 ? -2.063 -6.864 -11.084 1.00 98.06 178 ILE A C 1
ATOM 1489 O O . ILE A 1 178 ? -1.038 -6.534 -11.675 1.00 98.06 178 ILE A O 1
ATOM 1493 N N . GLU A 1 179 ? -2.136 -7.995 -10.377 1.00 97.62 179 GLU A N 1
ATOM 1494 C CA . GLU A 1 179 ? -1.008 -8.920 -10.227 1.00 97.62 179 GLU A CA 1
ATOM 1495 C C . GLU A 1 179 ? -0.492 -9.412 -11.588 1.00 97.62 179 GLU A C 1
ATOM 1497 O O . GLU A 1 179 ? 0.704 -9.330 -11.872 1.00 97.62 179 GLU A O 1
ATOM 1502 N N . LYS A 1 180 ? -1.392 -9.877 -12.465 1.00 98.00 180 LYS A N 1
ATOM 1503 C CA . LYS A 1 180 ? -1.038 -10.338 -13.817 1.00 98.00 180 LYS A CA 1
ATOM 1504 C C . LYS A 1 180 ? -0.399 -9.235 -14.653 1.00 98.00 180 LYS A C 1
ATOM 1506 O O . L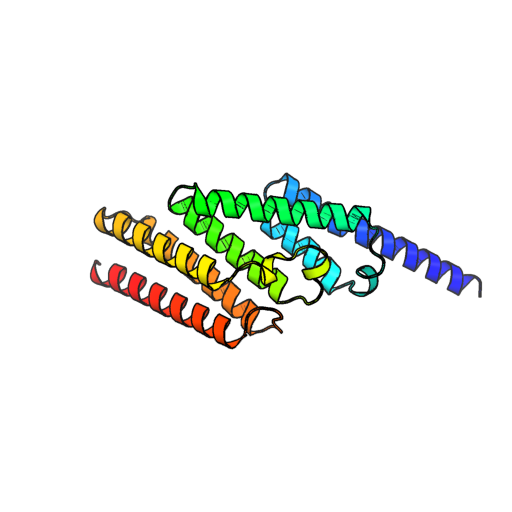YS A 1 180 ? 0.565 -9.487 -15.373 1.00 98.00 180 LYS A O 1
ATOM 1511 N N . GLU A 1 181 ? -0.926 -8.018 -14.573 1.00 97.88 181 GLU A N 1
ATOM 1512 C CA . GLU A 1 181 ? -0.381 -6.882 -15.310 1.00 97.88 181 GLU A CA 1
ATOM 1513 C C . GLU A 1 181 ? 1.002 -6.462 -14.792 1.00 97.88 181 GLU A C 1
ATOM 1515 O O . GLU A 1 181 ? 1.894 -6.156 -15.590 1.00 97.88 181 GLU A O 1
ATOM 1520 N N . ALA A 1 182 ? 1.215 -6.512 -13.475 1.00 97.00 182 ALA A N 1
ATOM 1521 C CA . ALA A 1 182 ? 2.515 -6.270 -12.865 1.00 97.00 182 ALA A CA 1
ATOM 1522 C C . ALA A 1 182 ? 3.542 -7.337 -13.286 1.00 97.00 182 ALA A C 1
ATOM 1524 O O . ALA A 1 182 ? 4.650 -6.977 -13.681 1.00 97.00 182 ALA A O 1
ATOM 1525 N N . TYR A 1 183 ? 3.165 -8.623 -13.303 1.00 97.19 183 TYR A N 1
ATOM 1526 C CA . TYR A 1 183 ? 4.016 -9.704 -13.821 1.00 97.19 183 TYR A CA 1
ATOM 1527 C C . TYR A 1 183 ? 4.374 -9.515 -15.294 1.00 97.19 183 TYR A C 1
ATOM 1529 O O . TYR A 1 183 ? 5.538 -9.666 -15.664 1.00 97.19 183 TYR A O 1
ATOM 1537 N N . ARG A 1 184 ? 3.394 -9.158 -16.134 1.00 97.12 184 ARG A N 1
ATOM 1538 C CA . ARG A 1 184 ? 3.634 -8.878 -17.555 1.00 97.12 184 ARG A CA 1
ATOM 1539 C C . ARG A 1 184 ? 4.658 -7.758 -17.713 1.00 97.12 184 ARG A C 1
ATOM 1541 O O . ARG A 1 184 ? 5.666 -7.950 -18.385 1.00 97.12 184 ARG A O 1
ATOM 1548 N N . THR A 1 185 ? 4.445 -6.638 -17.025 1.00 95.44 185 THR A N 1
ATOM 1549 C CA . THR A 1 185 ? 5.370 -5.496 -17.058 1.00 95.44 185 THR A CA 1
ATOM 1550 C C 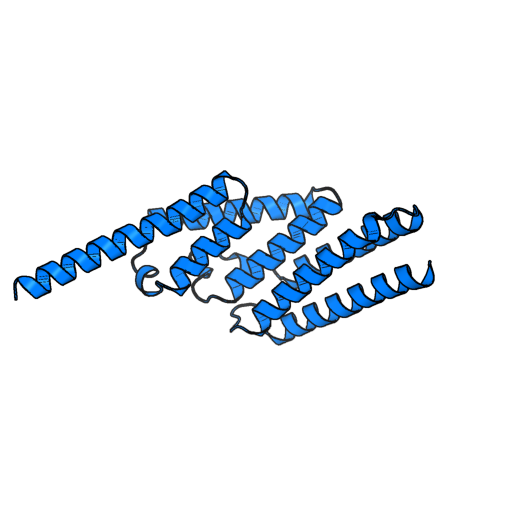. THR A 1 185 ? 6.768 -5.915 -16.600 1.00 95.44 185 THR A C 1
ATOM 1552 O O . THR A 1 185 ? 7.749 -5.627 -17.274 1.00 95.44 185 THR A O 1
ATOM 1555 N N . LEU A 1 186 ? 6.868 -6.660 -15.495 1.00 94.31 186 LEU A N 1
ATOM 1556 C CA . LEU A 1 186 ? 8.142 -7.145 -14.965 1.00 94.31 186 LEU A CA 1
ATOM 1557 C C . LEU A 1 186 ? 8.879 -8.024 -15.984 1.00 94.31 186 LEU A C 1
ATOM 1559 O O . LEU A 1 186 ? 10.073 -7.832 -16.207 1.00 94.31 186 LEU A O 1
ATOM 1563 N N . SER A 1 187 ? 8.164 -8.940 -16.644 1.00 93.06 187 SER A N 1
ATOM 1564 C CA . SER A 1 187 ? 8.740 -9.797 -17.683 1.00 93.06 187 SER A CA 1
ATOM 1565 C C . SER A 1 187 ? 9.253 -8.998 -18.884 1.00 93.06 187 SER A C 1
ATOM 1567 O O . SER A 1 187 ? 10.361 -9.247 -19.348 1.00 93.06 187 SER A O 1
ATOM 1569 N N . GLU A 1 188 ? 8.510 -7.982 -19.335 1.00 92.94 188 GLU A N 1
ATOM 1570 C CA . GLU A 1 188 ? 8.921 -7.104 -20.437 1.00 92.94 188 GLU A CA 1
ATOM 1571 C C . GLU A 1 188 ? 10.205 -6.334 -20.098 1.00 92.94 188 GLU A C 1
ATOM 1573 O O . GLU A 1 188 ? 11.097 -6.218 -20.940 1.00 92.94 188 GLU A O 1
ATOM 1578 N N . LEU A 1 189 ? 10.334 -5.841 -18.860 1.00 90.44 189 LEU A N 1
ATOM 1579 C CA . LEU A 1 189 ? 11.557 -5.171 -18.409 1.00 90.44 189 LEU A CA 1
ATOM 1580 C C . LEU A 1 189 ? 12.746 -6.141 -18.346 1.00 90.44 189 LEU A C 1
ATOM 1582 O O . LEU A 1 189 ? 13.839 -5.778 -18.777 1.00 90.44 189 LEU A O 1
ATOM 1586 N N . TYR A 1 190 ? 12.543 -7.376 -17.870 1.00 88.44 190 TYR A N 1
ATOM 1587 C CA . TYR A 1 190 ? 13.589 -8.405 -17.875 1.00 88.44 190 TYR A CA 1
ATOM 1588 C C . TYR A 1 190 ? 14.074 -8.741 -19.285 1.00 88.44 190 TYR A C 1
ATOM 1590 O O . TYR A 1 190 ? 15.284 -8.803 -19.501 1.00 88.44 190 TYR A O 1
ATOM 1598 N N . PHE A 1 191 ? 13.159 -8.922 -20.243 1.00 89.44 191 PHE A N 1
ATOM 1599 C CA . PHE A 1 191 ? 13.530 -9.206 -21.630 1.00 89.44 191 PHE A CA 1
ATOM 1600 C C . PHE A 1 191 ? 14.368 -8.077 -22.234 1.00 89.44 191 PHE A C 1
ATOM 1602 O O . PHE A 1 191 ? 15.426 -8.351 -22.791 1.00 89.44 191 PHE A O 1
ATOM 1609 N N . LYS A 1 192 ? 13.978 -6.811 -22.032 1.00 87.38 192 LYS A N 1
ATOM 1610 C CA . LYS A 1 192 ? 14.765 -5.657 -22.504 1.00 87.38 192 LYS A CA 1
ATOM 1611 C C . LYS A 1 192 ? 16.178 -5.619 -21.925 1.00 87.38 192 LYS A C 1
ATOM 1613 O O . LYS A 1 192 ? 17.124 -5.290 -22.634 1.00 87.38 192 LYS A O 1
ATOM 1618 N N . THR A 1 193 ? 16.330 -5.930 -20.637 1.00 84.06 193 THR A N 1
ATOM 1619 C CA . THR A 1 193 ? 17.655 -5.998 -20.006 1.00 84.06 193 THR A CA 1
ATOM 1620 C C . THR A 1 193 ? 18.479 -7.162 -20.554 1.00 84.06 193 THR A C 1
ATOM 1622 O O . THR A 1 193 ? 19.677 -7.001 -20.757 1.00 84.06 193 THR A O 1
ATOM 1625 N N . ALA A 1 194 ? 17.852 -8.311 -20.822 1.00 84.12 194 ALA A N 1
ATOM 1626 C CA . ALA A 1 194 ? 18.529 -9.481 -21.373 1.00 84.12 194 ALA A CA 1
ATOM 1627 C C . ALA A 1 194 ? 18.993 -9.276 -22.824 1.00 84.12 194 ALA A C 1
ATOM 1629 O O . ALA A 1 194 ? 20.110 -9.652 -23.138 1.00 84.12 194 ALA A O 1
ATOM 1630 N N . GLU A 1 195 ? 18.187 -8.644 -23.685 1.00 81.69 195 GLU A N 1
ATOM 1631 C CA . GLU A 1 195 ? 18.537 -8.372 -25.094 1.00 81.69 195 GLU A CA 1
ATOM 1632 C C . GLU A 1 195 ? 19.712 -7.395 -25.271 1.00 81.69 195 GLU A C 1
ATOM 1634 O O . GLU A 1 195 ? 20.296 -7.312 -26.350 1.00 81.69 195 GLU A O 1
ATOM 1639 N N . LYS A 1 196 ? 20.040 -6.622 -24.232 1.00 74.38 196 LYS A N 1
ATOM 1640 C CA . LYS A 1 196 ? 21.145 -5.657 -24.249 1.00 74.38 196 LYS A CA 1
ATOM 1641 C C . LYS A 1 196 ? 22.501 -6.276 -23.885 1.00 74.38 196 LYS A C 1
ATOM 1643 O O . LYS A 1 196 ? 23.523 -5.677 -24.222 1.00 74.38 196 LYS A O 1
ATOM 1648 N N . ASN A 1 197 ? 22.498 -7.409 -23.182 1.00 59.00 197 ASN A N 1
ATOM 1649 C CA . ASN A 1 197 ? 23.697 -8.130 -22.743 1.00 59.00 197 ASN A CA 1
ATOM 1650 C C . ASN A 1 197 ? 24.092 -9.209 -23.753 1.00 59.00 197 ASN A C 1
ATOM 1652 O O . ASN A 1 197 ? 25.312 -9.450 -23.880 1.00 59.00 197 ASN A O 1
#

Radius of gyration: 20.46 Å; chains: 1; bounding box: 40×34×71 Å

Foldseek 3Di:
DVVVVVVVVVVVVVVVVLVCVLLVVLVVCLVVVVLLVSLVSVLVSCVVVVVCLVVPDPVSLQVLLVSLVVLLVVLVCQLPPNDLVSVLVSLLSLLLSLLSLQLDPSSVSRDCSNVVDDNVVSLVSNLVSLVVVLVVCVVVVHPCNVVSLVSLVSLLVSLVSNLVGDGHRDDSVVSVVSNVVSVVSSVVSVVSVVVVD

pLDDT: mean 87.89, std 14.16, range [44.94, 98.81]

Sequence (197 aa):
MLNHLKKAILFCLFAIFIVSCALEKAETEYKKGNYIKSIEITLEYFDTHNKKLSSIKPKDRENISEKFLNIINHYKNLAENGTDTEKIHANLKLFKIYTLLDTRSYAQNFTHFTEKNNPEDFFSNAKDSIIRVFNHEFSKNNEDTFLNQKYLESIIKDAFYAQNKHTYSFSKENYIKIEKEAYRTLSELYFKTAEKN